Protein AF-A0A6P0YP27-F1 (afdb_monomer_lite)

Structure (mmCIF, N/CA/C/O backbone):
data_AF-A0A6P0YP27-F1
#
_entry.id   AF-A0A6P0YP27-F1
#
loop_
_atom_site.group_PDB
_atom_site.id
_atom_site.type_symbol
_atom_site.label_atom_id
_atom_site.label_alt_id
_atom_site.label_comp_id
_atom_site.label_asym_id
_atom_site.label_entity_id
_atom_site.label_seq_id
_atom_site.pdbx_PDB_ins_code
_atom_site.Cartn_x
_atom_site.Cartn_y
_atom_site.Cartn_z
_atom_site.occupancy
_atom_site.B_iso_or_equiv
_atom_site.auth_seq_id
_atom_site.auth_comp_id
_atom_site.auth_asym_id
_atom_site.auth_atom_id
_atom_site.pdbx_PDB_model_num
ATOM 1 N N . MET A 1 1 ? -5.813 -3.913 -33.760 1.00 35.34 1 MET A N 1
ATOM 2 C CA . MET A 1 1 ? -4.387 -3.632 -34.038 1.00 35.34 1 MET A CA 1
ATOM 3 C C . MET A 1 1 ? -4.211 -2.128 -34.223 1.00 35.34 1 MET A C 1
ATOM 5 O O . MET A 1 1 ? -4.413 -1.644 -35.323 1.00 35.34 1 MET A O 1
ATOM 9 N N . SER A 1 2 ? -3.865 -1.393 -33.164 1.00 29.44 2 SER A N 1
ATOM 10 C CA . SER A 1 2 ? -3.447 0.015 -33.259 1.00 29.44 2 SER A CA 1
ATOM 11 C C . SER A 1 2 ? -2.141 0.165 -32.496 1.00 29.44 2 SER A C 1
ATOM 13 O O . SER A 1 2 ? -2.108 0.016 -31.276 1.00 29.44 2 SER A O 1
ATOM 15 N N . ARG A 1 3 ? -1.047 0.369 -33.235 1.00 31.17 3 ARG A N 1
ATOM 16 C CA . ARG A 1 3 ? 0.298 0.554 -32.685 1.00 31.17 3 ARG A CA 1
ATOM 17 C C . ARG A 1 3 ? 0.469 2.004 -32.240 1.00 31.17 3 ARG A C 1
ATOM 19 O O . ARG A 1 3 ? 0.173 2.929 -32.987 1.00 31.17 3 ARG A O 1
ATOM 26 N N . HIS A 1 4 ? 0.934 2.158 -31.006 1.00 31.08 4 HIS A N 1
ATOM 27 C CA . HIS A 1 4 ? 1.325 3.416 -30.389 1.00 31.08 4 HIS A CA 1
ATOM 28 C C . HIS A 1 4 ? 2.504 4.070 -31.120 1.00 31.08 4 HIS A C 1
ATOM 30 O O . HIS A 1 4 ? 3.523 3.431 -31.385 1.00 31.08 4 HIS A O 1
ATOM 36 N N . ASN A 1 5 ? 2.364 5.372 -31.371 1.00 34.59 5 ASN A N 1
ATOM 37 C CA . ASN A 1 5 ? 3.442 6.279 -31.737 1.00 34.59 5 ASN A CA 1
ATOM 38 C C . ASN A 1 5 ? 4.318 6.550 -30.507 1.00 34.59 5 ASN A C 1
ATOM 40 O O . ASN A 1 5 ? 3.923 7.307 -29.625 1.00 34.59 5 ASN A O 1
ATOM 44 N N . ASN A 1 6 ? 5.519 5.972 -30.468 1.00 33.09 6 ASN A N 1
ATOM 45 C CA . ASN A 1 6 ? 6.588 6.430 -29.583 1.00 33.09 6 ASN A CA 1
ATOM 46 C C . ASN A 1 6 ? 7.497 7.377 -30.368 1.00 33.09 6 ASN A C 1
ATOM 48 O O . ASN A 1 6 ? 8.300 6.952 -31.200 1.00 33.09 6 ASN A O 1
ATOM 52 N N . ALA A 1 7 ? 7.358 8.671 -30.091 1.00 33.84 7 ALA A N 1
ATOM 53 C CA . ALA A 1 7 ? 8.255 9.709 -30.566 1.00 33.84 7 ALA A CA 1
ATOM 54 C C . ALA A 1 7 ? 9.635 9.546 -29.905 1.00 33.84 7 ALA A C 1
ATOM 56 O O . ALA A 1 7 ? 9.886 10.056 -28.813 1.00 33.84 7 ALA A O 1
ATOM 57 N N . LYS A 1 8 ? 10.551 8.847 -30.582 1.00 33.91 8 LYS A N 1
ATOM 58 C CA . LYS A 1 8 ? 11.989 9.021 -30.360 1.00 33.91 8 LYS A CA 1
ATOM 59 C C . LYS A 1 8 ? 12.361 10.417 -30.858 1.00 33.91 8 LYS A C 1
ATOM 61 O O . LYS A 1 8 ? 12.403 10.663 -32.058 1.00 33.91 8 LYS A O 1
ATOM 66 N N . ARG A 1 9 ? 12.593 11.352 -29.935 1.00 33.22 9 ARG A N 1
ATOM 67 C CA . ARG A 1 9 ? 13.323 12.584 -30.249 1.00 33.22 9 ARG A CA 1
ATOM 68 C C . ARG A 1 9 ? 14.794 12.213 -30.402 1.00 33.22 9 ARG A C 1
ATOM 70 O O . ARG A 1 9 ? 15.519 12.147 -29.413 1.00 33.22 9 ARG A O 1
ATOM 77 N N . ASP A 1 10 ? 15.212 11.971 -31.636 1.00 32.94 10 ASP A N 1
ATOM 78 C CA . ASP A 1 10 ? 16.621 11.994 -32.006 1.00 32.94 10 ASP A CA 1
ATOM 79 C C . ASP A 1 10 ? 17.124 13.431 -31.841 1.00 32.94 10 ASP A C 1
ATOM 81 O O . ASP A 1 10 ? 16.877 14.310 -32.670 1.00 32.94 10 ASP A O 1
ATOM 85 N N . ILE A 1 11 ? 17.806 13.698 -30.728 1.00 34.53 11 ILE A N 1
ATOM 86 C CA . ILE A 1 11 ? 18.575 14.929 -30.567 1.00 34.53 11 ILE A CA 1
ATOM 87 C C . ILE A 1 11 ? 19.846 14.746 -31.397 1.00 34.53 11 ILE A C 1
ATOM 89 O O . ILE A 1 11 ? 20.884 14.303 -30.907 1.00 34.53 11 ILE A O 1
ATOM 93 N N . ASN A 1 12 ? 19.745 15.078 -32.682 1.00 31.47 12 ASN A N 1
ATOM 94 C CA . ASN A 1 12 ? 20.896 15.294 -33.544 1.00 31.47 12 ASN A CA 1
ATOM 95 C C . ASN A 1 12 ? 21.682 16.502 -33.016 1.00 31.47 12 ASN A C 1
ATOM 97 O O . ASN A 1 12 ? 21.458 17.639 -33.430 1.00 31.47 12 ASN A O 1
ATOM 101 N N . TYR A 1 13 ? 22.629 16.259 -32.107 1.00 35.97 13 TYR A N 1
ATOM 102 C CA . TYR A 1 13 ? 23.716 17.194 -31.828 1.00 35.97 13 TYR A CA 1
ATOM 103 C C . TYR A 1 13 ? 24.619 17.246 -33.064 1.00 35.97 13 TYR A C 1
ATOM 105 O O . TYR A 1 13 ? 25.615 16.536 -33.184 1.00 35.97 13 TYR A O 1
ATOM 113 N N . THR A 1 14 ? 24.244 18.076 -34.035 1.00 36.56 14 THR A N 1
ATOM 114 C CA . THR A 1 14 ? 25.109 18.406 -35.163 1.00 36.56 14 THR A CA 1
ATOM 115 C C . THR A 1 14 ? 26.374 19.066 -34.614 1.00 36.56 14 THR A C 1
ATOM 117 O O . THR A 1 14 ? 26.287 20.119 -33.984 1.00 36.56 14 THR A O 1
ATOM 120 N N . GLY A 1 15 ? 27.542 18.461 -34.849 1.00 39.94 15 GLY A N 1
ATOM 121 C CA . GLY A 1 15 ? 28.872 18.898 -34.391 1.00 39.94 15 GLY A CA 1
ATOM 122 C C . GLY A 1 15 ? 29.379 20.229 -34.970 1.00 39.94 15 GLY A C 1
ATOM 123 O O . GLY A 1 15 ? 30.539 20.332 -35.364 1.00 39.94 15 GLY A O 1
ATOM 124 N N . ARG A 1 16 ? 28.525 21.255 -35.047 1.00 40.59 16 ARG A N 1
ATOM 125 C CA . ARG A 1 16 ? 28.811 22.559 -35.663 1.00 40.59 16 ARG A CA 1
ATOM 126 C C . ARG A 1 16 ? 28.970 23.721 -34.671 1.00 40.59 16 ARG A C 1
ATOM 128 O O . ARG A 1 16 ? 29.349 24.801 -35.114 1.00 40.59 16 ARG A O 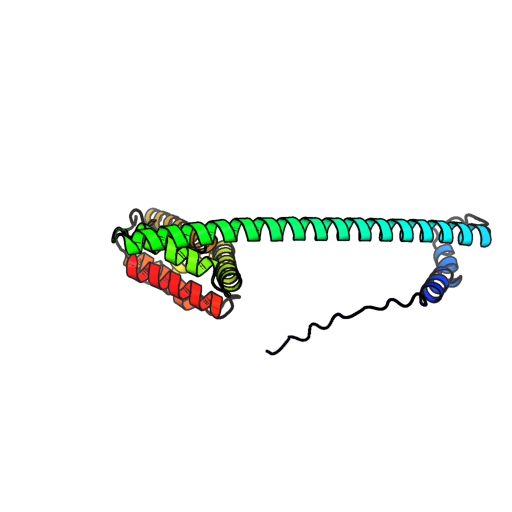1
ATOM 135 N N . ASP A 1 17 ? 28.759 23.519 -33.366 1.00 50.44 17 ASP A N 1
ATOM 136 C CA . ASP A 1 17 ? 28.706 24.632 -32.393 1.00 50.44 17 ASP A CA 1
ATOM 137 C C . ASP A 1 17 ? 29.966 24.846 -31.533 1.00 50.44 17 ASP A C 1
ATOM 139 O O . ASP A 1 17 ? 30.131 25.903 -30.925 1.00 50.44 17 ASP A O 1
ATOM 143 N N . TRP A 1 18 ? 30.936 23.925 -31.548 1.00 43.09 18 TRP A N 1
ATOM 144 C CA . TRP A 1 18 ? 32.168 24.078 -30.755 1.00 43.09 18 TRP A CA 1
ATOM 145 C C . TRP A 1 18 ? 33.029 25.274 -31.200 1.00 43.09 18 TRP A C 1
ATOM 147 O O . TRP A 1 18 ? 33.691 25.902 -30.376 1.00 43.09 18 TRP A O 1
ATOM 157 N N . LYS A 1 19 ? 32.971 25.664 -32.484 1.00 42.66 19 LYS A N 1
ATOM 158 C CA . LYS A 1 19 ? 33.660 26.864 -32.995 1.00 42.66 19 LYS A CA 1
ATOM 159 C C . LYS A 1 19 ? 33.104 28.167 -32.406 1.00 42.66 19 LYS A C 1
ATOM 161 O O . LYS A 1 19 ? 33.860 29.124 -32.257 1.00 42.66 19 LYS A O 1
ATOM 166 N N . LYS A 1 20 ? 31.814 28.219 -32.046 1.00 48.09 20 LYS A N 1
ATOM 167 C CA . LYS A 1 20 ? 31.217 29.397 -31.390 1.00 48.09 20 LYS A CA 1
ATOM 168 C C . LYS A 1 20 ? 31.597 29.466 -29.913 1.00 48.09 20 LYS A C 1
ATOM 170 O O . LYS A 1 20 ? 31.959 30.539 -29.438 1.00 48.09 20 LYS A O 1
ATOM 175 N N . SER A 1 21 ? 31.609 28.330 -29.217 1.00 45.53 21 SER A N 1
ATOM 176 C CA . SER A 1 21 ? 32.025 28.254 -27.810 1.00 45.53 21 SER A CA 1
ATOM 177 C C . SER A 1 21 ? 33.522 28.534 -27.618 1.00 45.53 21 SER A C 1
ATOM 179 O O . SER A 1 21 ? 33.899 29.220 -26.671 1.00 45.53 21 SER A O 1
ATOM 181 N N . LEU A 1 22 ? 34.383 28.101 -28.546 1.00 43.62 22 LEU A N 1
ATOM 182 C CA . LEU A 1 22 ? 35.822 28.394 -28.492 1.00 43.62 22 LEU A CA 1
ATOM 183 C C . LEU A 1 22 ? 36.119 29.892 -28.710 1.00 43.62 22 LEU A C 1
ATOM 185 O O . LEU A 1 22 ? 36.975 30.455 -28.032 1.00 43.62 22 LEU A O 1
ATOM 189 N N . ASN A 1 23 ? 35.365 30.564 -29.591 1.00 44.38 23 ASN A N 1
ATOM 190 C CA . ASN A 1 23 ? 35.451 32.019 -29.781 1.00 44.38 23 ASN A CA 1
ATOM 191 C C . ASN A 1 23 ? 34.947 32.816 -28.566 1.00 44.38 23 ASN A C 1
ATOM 193 O O . ASN A 1 23 ? 35.383 33.947 -28.355 1.00 44.38 23 ASN A O 1
ATOM 197 N N . PHE A 1 24 ? 34.054 32.240 -27.758 1.00 44.97 24 PHE A N 1
ATOM 198 C CA . PHE A 1 24 ? 33.578 32.859 -26.521 1.00 44.97 24 PHE A CA 1
ATOM 199 C C . PHE A 1 24 ? 34.651 32.833 -25.420 1.00 44.97 24 PHE A C 1
ATOM 201 O O . PHE A 1 24 ? 34.873 33.844 -24.758 1.00 44.97 24 PHE A O 1
ATOM 208 N N . VAL A 1 25 ? 35.370 31.714 -25.276 1.00 47.00 25 VAL A N 1
ATOM 209 C CA . VAL A 1 25 ? 36.447 31.550 -24.280 1.00 47.00 25 VAL A CA 1
ATOM 210 C C . VAL A 1 25 ? 37.730 32.292 -24.683 1.00 47.00 25 VAL A C 1
ATOM 212 O O . VAL A 1 25 ? 38.402 32.866 -23.833 1.00 47.00 25 VAL A O 1
ATOM 215 N N . LEU A 1 26 ? 38.046 32.363 -25.981 1.00 46.97 26 LEU A N 1
ATOM 216 C CA . LEU A 1 26 ? 39.210 33.096 -26.510 1.00 46.97 26 LEU A CA 1
ATOM 217 C C . LEU A 1 26 ? 38.969 34.603 -26.692 1.00 46.97 26 LEU A C 1
ATOM 219 O O . LEU A 1 26 ? 39.802 35.302 -27.275 1.00 46.97 26 LEU A O 1
ATOM 223 N N . ASN A 1 27 ? 37.838 35.128 -26.219 1.00 46.53 27 ASN A N 1
ATOM 224 C CA . ASN A 1 27 ? 37.526 36.539 -26.356 1.00 46.53 27 ASN A CA 1
ATOM 225 C C . ASN A 1 27 ? 38.484 37.357 -25.473 1.00 46.53 27 ASN A C 1
ATOM 227 O O . ASN A 1 27 ? 38.326 37.435 -24.256 1.00 46.53 27 ASN A O 1
ATOM 231 N N . ILE A 1 28 ? 39.486 37.976 -26.106 1.00 50.91 28 ILE A N 1
ATOM 232 C CA . ILE A 1 28 ? 40.559 38.787 -25.501 1.00 50.91 28 ILE A CA 1
ATOM 233 C C . ILE A 1 28 ? 40.019 39.814 -24.485 1.00 50.91 28 ILE A C 1
ATOM 235 O O . ILE A 1 28 ? 40.708 40.170 -23.531 1.00 50.91 28 ILE A O 1
ATOM 239 N N . LYS A 1 29 ? 38.756 40.247 -24.620 1.00 48.81 29 LYS A N 1
ATOM 240 C CA . LYS A 1 29 ? 38.075 41.113 -23.647 1.00 48.81 29 LYS A CA 1
ATOM 241 C C . LYS A 1 29 ? 37.885 40.474 -22.265 1.00 48.81 29 LYS A C 1
ATOM 243 O O . LYS A 1 29 ? 38.058 41.180 -21.278 1.00 48.81 29 LYS A O 1
ATOM 248 N N . VAL A 1 30 ? 37.569 39.181 -22.162 1.00 52.31 30 VAL A N 1
ATOM 249 C CA . VAL A 1 30 ? 37.374 38.491 -20.868 1.00 52.31 30 VAL A CA 1
ATOM 250 C C . VAL A 1 30 ? 38.715 38.318 -20.149 1.00 52.31 30 VAL A C 1
ATOM 252 O O . VAL A 1 30 ? 38.834 38.665 -18.976 1.00 52.31 30 VAL A O 1
ATOM 255 N N . LEU A 1 31 ? 39.759 37.912 -20.877 1.00 50.03 31 LEU A N 1
ATOM 256 C CA . LEU A 1 31 ? 41.123 37.799 -20.346 1.00 50.03 31 LEU A CA 1
ATOM 257 C C . LEU A 1 31 ? 41.696 39.164 -19.912 1.00 50.03 31 LEU A C 1
ATOM 259 O O . LEU A 1 31 ? 42.262 39.277 -18.827 1.00 50.03 31 LEU A O 1
ATOM 263 N N . ASN A 1 32 ? 41.456 40.233 -20.682 1.00 49.44 32 ASN A N 1
ATOM 264 C CA . ASN A 1 32 ? 41.855 41.599 -20.311 1.00 49.44 32 ASN A CA 1
ATOM 265 C C . ASN A 1 32 ? 41.051 42.190 -19.139 1.00 49.44 32 ASN A C 1
ATOM 267 O O . ASN A 1 32 ? 41.494 43.161 -18.526 1.00 49.44 32 ASN A O 1
ATOM 271 N N . SER A 1 33 ? 39.873 41.641 -18.829 1.00 53.28 33 SER A N 1
ATOM 272 C CA . SER A 1 33 ? 39.060 42.069 -17.681 1.00 53.28 33 SER A CA 1
ATOM 273 C C . SER A 1 33 ? 39.571 41.458 -16.374 1.00 53.28 33 SER A C 1
ATOM 275 O O . SER A 1 33 ? 39.605 42.138 -15.353 1.00 53.28 33 SER A O 1
ATOM 277 N N . LEU A 1 34 ? 40.042 40.207 -16.419 1.00 47.22 34 LEU A N 1
ATOM 278 C CA . LEU A 1 34 ? 40.641 39.516 -15.272 1.00 47.22 34 LEU A CA 1
ATOM 279 C C . LEU A 1 34 ? 42.021 40.087 -14.898 1.00 47.22 34 LEU A C 1
ATOM 281 O O . LEU A 1 34 ? 42.363 40.139 -13.721 1.00 47.22 34 LEU A O 1
ATOM 285 N N . ALA A 1 35 ? 42.771 40.612 -15.874 1.00 48.66 35 ALA A N 1
ATOM 286 C CA . ALA A 1 35 ? 44.070 41.263 -15.664 1.00 48.66 35 ALA A CA 1
ATOM 287 C C . ALA A 1 35 ? 44.007 42.621 -14.924 1.00 48.66 35 ALA A C 1
ATOM 289 O O . ALA A 1 35 ? 45.049 43.185 -14.599 1.00 48.66 35 ALA A O 1
ATOM 290 N N . LYS A 1 36 ? 42.807 43.166 -14.666 1.00 49.81 36 LYS A N 1
ATOM 291 C CA . LYS A 1 36 ? 42.605 44.435 -13.937 1.00 49.81 36 LYS A CA 1
ATOM 292 C C . LYS A 1 36 ? 42.315 44.250 -12.444 1.00 49.81 36 LYS A C 1
ATOM 294 O O . LYS A 1 36 ? 42.173 45.241 -11.732 1.00 49.81 36 LYS A O 1
ATOM 299 N N . LEU A 1 37 ? 42.202 43.009 -11.965 1.00 45.78 37 LEU A N 1
ATOM 300 C CA . LEU A 1 37 ? 41.978 42.729 -10.549 1.00 45.78 37 LEU A CA 1
ATOM 301 C C . LEU A 1 37 ? 43.302 42.865 -9.768 1.00 45.78 37 LEU A C 1
ATOM 303 O O . LEU A 1 37 ? 44.288 42.227 -10.137 1.00 45.78 37 LEU A O 1
ATOM 307 N N . PRO A 1 38 ? 43.341 43.641 -8.667 1.00 43.84 38 PRO A N 1
ATOM 308 C CA . PRO A 1 38 ? 44.578 44.018 -7.966 1.00 43.84 38 PRO A CA 1
ATOM 309 C C . PRO A 1 38 ? 45.297 42.857 -7.252 1.00 43.84 38 PRO A C 1
ATOM 311 O O . PRO A 1 38 ? 46.380 43.049 -6.706 1.00 43.84 38 PRO A O 1
ATOM 314 N N . LEU A 1 39 ? 44.724 41.649 -7.271 1.00 41.84 39 LEU A N 1
ATOM 315 C CA . LEU A 1 39 ? 45.314 40.434 -6.698 1.00 41.84 39 LEU A CA 1
ATOM 316 C C . LEU A 1 39 ? 46.167 39.626 -7.687 1.00 41.84 39 LEU A C 1
ATOM 318 O O . LEU A 1 39 ? 46.851 38.694 -7.273 1.00 41.84 39 LEU A O 1
ATOM 322 N N . PHE A 1 40 ? 46.192 39.992 -8.970 1.00 38.81 40 PHE A N 1
ATOM 323 C CA . PHE A 1 40 ? 47.057 39.352 -9.956 1.00 38.81 40 PHE A CA 1
ATOM 324 C C . PHE A 1 40 ? 48.185 40.308 -10.343 1.00 38.81 40 PHE A C 1
ATOM 326 O O . PHE A 1 40 ? 48.031 41.167 -11.208 1.00 38.81 40 PHE A O 1
ATOM 333 N N . LYS A 1 41 ? 49.364 40.145 -9.723 1.00 39.91 41 LYS A N 1
ATOM 334 C CA . LYS A 1 41 ? 50.604 40.637 -10.343 1.00 39.91 41 LYS A CA 1
ATOM 335 C C . LYS A 1 41 ? 50.645 40.089 -11.775 1.00 39.91 41 LYS A C 1
ATOM 337 O O . LYS A 1 41 ? 50.310 38.916 -11.954 1.00 39.91 41 LYS A O 1
ATOM 342 N N . PRO A 1 42 ? 51.036 40.890 -12.781 1.00 38.66 42 PRO A N 1
ATOM 343 C CA . PRO A 1 42 ? 51.044 40.447 -14.162 1.00 38.66 42 PRO A CA 1
ATOM 344 C C . PRO A 1 42 ? 52.082 39.340 -14.292 1.00 38.66 42 PRO A C 1
ATOM 346 O O . PRO A 1 42 ? 53.275 39.593 -14.455 1.00 38.66 42 PRO A O 1
ATOM 349 N N . ILE A 1 43 ? 51.634 38.093 -14.206 1.00 39.22 43 ILE A N 1
ATOM 350 C CA . ILE A 1 43 ? 52.419 36.989 -14.711 1.00 39.22 43 ILE A CA 1
ATOM 351 C C . ILE A 1 43 ? 52.413 37.220 -16.220 1.00 39.22 43 ILE A C 1
ATOM 353 O O . ILE A 1 43 ? 51.401 37.006 -16.888 1.00 39.22 43 ILE A O 1
ATOM 357 N N . LYS A 1 44 ? 53.524 37.735 -16.760 1.00 42.62 44 LYS A N 1
ATOM 358 C CA . LYS A 1 44 ? 53.834 37.631 -18.188 1.00 42.62 44 LYS A CA 1
ATOM 359 C C . LYS A 1 44 ? 54.007 36.145 -18.489 1.00 42.62 44 LYS A C 1
ATOM 361 O O . LYS A 1 44 ? 55.124 35.668 -18.656 1.00 42.62 44 LYS A O 1
ATOM 366 N N . VAL A 1 45 ? 52.910 35.396 -18.519 1.00 43.78 45 VAL A N 1
ATOM 367 C CA . VAL A 1 45 ? 52.930 34.104 -19.176 1.00 43.78 45 VAL A CA 1
ATOM 368 C C . VAL A 1 45 ? 52.713 34.400 -20.643 1.00 43.78 45 VAL A C 1
ATOM 370 O O . VAL A 1 45 ? 51.597 34.644 -21.097 1.00 43.78 45 VAL A O 1
ATOM 373 N N . PHE A 1 46 ? 53.818 34.440 -21.380 1.00 42.75 46 PHE A N 1
ATOM 374 C CA . PHE A 1 46 ? 53.784 34.170 -22.806 1.00 42.75 46 PHE A CA 1
ATOM 375 C C . PHE A 1 46 ? 53.347 32.713 -22.965 1.00 42.75 46 PHE A C 1
ATOM 377 O O . PHE A 1 46 ? 54.171 31.818 -23.112 1.00 42.75 46 PHE A O 1
ATOM 384 N N . PHE A 1 47 ? 52.045 32.456 -22.870 1.00 51.66 47 PHE A N 1
ATOM 385 C CA . PHE A 1 47 ? 51.504 31.242 -23.448 1.00 51.66 47 PHE A CA 1
ATOM 386 C C . PHE A 1 47 ? 51.510 31.479 -24.946 1.00 51.66 47 PHE A C 1
ATOM 388 O O . PHE A 1 47 ? 50.746 32.301 -25.458 1.00 51.66 47 PHE A O 1
ATOM 395 N N . ASP A 1 48 ? 52.426 30.807 -25.634 1.00 62.66 48 ASP A N 1
ATOM 396 C CA . ASP A 1 48 ? 52.336 30.684 -27.074 1.00 62.66 48 ASP A CA 1
ATOM 397 C C . ASP A 1 48 ? 50.928 30.161 -27.388 1.00 62.66 48 ASP A C 1
ATOM 399 O O . ASP A 1 48 ? 50.503 29.103 -26.912 1.00 62.66 48 ASP A O 1
ATOM 403 N N . LYS A 1 49 ? 50.165 30.972 -28.119 1.00 62.41 49 LYS A N 1
ATOM 404 C CA . LYS A 1 49 ? 48.769 30.695 -28.449 1.00 62.41 49 LYS A CA 1
ATOM 405 C C . LYS A 1 49 ? 48.635 29.324 -29.111 1.00 62.41 49 LYS A C 1
ATOM 407 O O . LYS A 1 49 ? 47.628 28.647 -28.901 1.00 62.41 49 LYS A O 1
ATOM 412 N N . ASP A 1 50 ? 49.654 28.899 -29.852 1.00 68.62 50 ASP A N 1
ATOM 413 C CA . ASP A 1 50 ? 49.671 27.610 -30.529 1.00 68.62 50 ASP A CA 1
ATOM 414 C C . ASP A 1 50 ? 49.881 26.446 -29.550 1.00 68.62 50 ASP A C 1
ATOM 416 O O . ASP A 1 50 ? 49.261 25.390 -29.716 1.00 68.62 50 ASP A O 1
ATOM 420 N N . ILE A 1 51 ? 50.651 26.654 -28.475 1.00 70.44 51 ILE A N 1
ATOM 421 C CA . ILE A 1 51 ? 50.794 25.687 -27.375 1.00 70.44 51 ILE A CA 1
ATOM 422 C C . ILE A 1 51 ? 49.459 25.536 -26.640 1.00 70.44 51 ILE A C 1
ATOM 424 O O . ILE A 1 51 ? 48.968 24.417 -26.497 1.00 70.44 51 ILE A O 1
ATOM 428 N N . LEU A 1 52 ? 48.808 26.646 -26.279 1.00 70.56 52 LEU A N 1
ATOM 429 C CA . LEU A 1 52 ? 47.520 26.614 -25.578 1.00 70.56 52 LEU A CA 1
ATOM 430 C C . LEU A 1 52 ? 46.417 25.946 -26.421 1.00 70.56 52 LEU A C 1
ATOM 432 O O . LEU A 1 52 ? 45.623 25.153 -25.916 1.00 70.56 52 LEU A O 1
ATOM 436 N N . ILE A 1 53 ? 46.370 26.226 -27.729 1.00 70.94 53 ILE A N 1
ATOM 437 C CA . ILE A 1 53 ? 45.430 25.569 -28.650 1.00 70.94 53 ILE A CA 1
ATOM 438 C C . ILE A 1 53 ? 45.704 24.063 -28.732 1.00 70.94 53 ILE A C 1
ATOM 440 O O . ILE A 1 53 ? 44.760 23.273 -28.817 1.00 70.94 53 ILE A O 1
ATOM 444 N N . LYS A 1 54 ? 46.974 23.647 -28.728 1.00 71.62 54 LYS A N 1
ATOM 445 C CA . LYS A 1 54 ? 47.356 22.231 -28.764 1.00 71.62 54 LYS A CA 1
ATOM 446 C C . LYS A 1 54 ? 46.942 21.508 -27.481 1.00 71.62 54 LYS A C 1
ATOM 448 O O . LYS A 1 54 ? 46.339 20.441 -27.575 1.00 71.62 54 LYS A O 1
ATOM 453 N N . GLU A 1 55 ? 47.187 22.102 -26.318 1.00 74.12 55 GLU A N 1
ATOM 454 C CA . GLU A 1 55 ? 46.784 21.552 -25.017 1.00 74.12 55 GLU A CA 1
ATOM 455 C C . GLU A 1 55 ? 45.260 21.429 -24.895 1.00 74.12 55 GLU A C 1
ATOM 457 O O . GLU A 1 55 ? 44.754 20.373 -24.518 1.00 74.12 55 GLU A O 1
ATOM 462 N N . LEU A 1 56 ? 44.506 22.450 -25.320 1.00 72.94 56 LEU A N 1
ATOM 463 C CA . LEU A 1 56 ? 43.040 22.402 -25.325 1.00 72.94 56 LEU A CA 1
ATOM 464 C C . LEU A 1 56 ? 42.485 21.319 -26.258 1.00 72.94 56 LEU A C 1
ATOM 466 O O . LEU A 1 56 ? 41.492 20.675 -25.926 1.00 72.94 56 LEU A O 1
ATOM 470 N N . LYS A 1 57 ? 43.115 21.089 -27.418 1.00 77.06 57 LYS A N 1
ATOM 471 C CA . LYS A 1 57 ? 42.728 19.992 -28.321 1.00 77.06 57 LYS A CA 1
ATOM 472 C C . LYS A 1 57 ? 42.966 18.624 -27.687 1.00 77.06 57 LYS A C 1
ATOM 474 O O . LYS A 1 57 ? 42.125 17.747 -27.848 1.00 77.06 57 LYS A O 1
ATOM 479 N N . ILE A 1 58 ? 44.081 18.448 -26.977 1.00 81.56 58 ILE A N 1
ATOM 480 C CA . ILE A 1 58 ? 44.386 17.201 -26.263 1.00 81.56 58 ILE A CA 1
ATOM 481 C C . ILE A 1 58 ? 43.354 16.970 -25.155 1.00 81.56 58 ILE A C 1
ATOM 483 O O . ILE A 1 58 ? 42.715 15.923 -25.143 1.00 81.56 58 ILE A O 1
ATOM 487 N N . ALA A 1 59 ? 43.100 17.974 -24.312 1.00 76.00 59 ALA A N 1
ATOM 488 C CA . ALA A 1 59 ? 42.106 17.882 -23.243 1.00 76.00 59 ALA A CA 1
ATOM 489 C C . ALA A 1 59 ? 40.692 17.582 -23.777 1.00 76.00 59 ALA A C 1
ATOM 491 O O . ALA A 1 59 ? 39.940 16.818 -23.171 1.00 76.00 59 ALA A O 1
ATOM 492 N N . LEU A 1 60 ? 40.324 18.145 -24.934 1.00 79.19 60 LEU A N 1
ATOM 493 C CA . LEU A 1 60 ? 39.043 17.856 -25.580 1.00 79.19 60 LEU A CA 1
ATOM 494 C C . LEU A 1 60 ? 38.962 16.398 -26.063 1.00 79.19 60 LEU A C 1
ATOM 496 O O . LEU A 1 60 ? 37.961 15.732 -25.815 1.00 79.19 60 LEU A O 1
ATOM 500 N N . LEU A 1 61 ? 40.024 15.883 -26.691 1.00 85.00 61 LEU A N 1
ATOM 501 C CA . LEU A 1 61 ? 40.098 14.485 -27.135 1.00 85.00 61 LEU A CA 1
ATOM 502 C C . LEU A 1 61 ? 40.053 13.496 -25.961 1.00 85.00 61 LEU A C 1
ATOM 504 O O . LEU A 1 61 ? 39.424 12.437 -26.058 1.00 85.00 61 LEU A O 1
ATOM 508 N N . GLU A 1 62 ? 40.693 13.836 -24.843 1.00 84.88 62 GLU A N 1
ATOM 509 C CA . GLU A 1 62 ? 40.627 13.057 -23.604 1.00 84.88 62 GLU A CA 1
ATOM 510 C C . GLU A 1 62 ? 39.197 13.015 -23.055 1.00 84.88 62 GLU A C 1
ATOM 512 O O . GLU A 1 62 ? 38.697 11.938 -22.720 1.00 84.88 62 GLU A O 1
ATOM 517 N N . LYS A 1 63 ? 38.497 14.158 -23.043 1.00 82.81 63 LYS A N 1
ATOM 518 C CA . LYS A 1 63 ? 37.099 14.233 -22.600 1.00 82.81 63 LYS A CA 1
ATOM 519 C C . LYS A 1 63 ? 36.140 13.489 -23.525 1.00 82.81 63 LYS A C 1
ATOM 521 O O . LYS A 1 63 ? 35.259 12.788 -23.031 1.00 82.81 63 LYS A O 1
ATOM 526 N N . ASP A 1 64 ? 36.337 13.552 -24.838 1.00 85.31 64 ASP A N 1
ATOM 527 C CA . ASP A 1 64 ? 35.549 12.762 -25.791 1.00 85.31 64 ASP A CA 1
ATOM 528 C C . ASP A 1 64 ? 35.765 11.254 -25.589 1.00 85.31 64 ASP A C 1
ATOM 530 O O . ASP A 1 64 ? 34.817 10.462 -25.628 1.00 85.31 64 ASP A O 1
ATOM 534 N N . SER A 1 65 ? 37.004 10.846 -25.307 1.00 88.12 65 SER A N 1
ATOM 535 C CA . SER A 1 65 ? 37.336 9.452 -24.997 1.00 88.12 65 SER A CA 1
ATOM 536 C C . SER A 1 65 ? 36.672 8.983 -23.698 1.00 88.12 65 SER A C 1
ATOM 538 O O . SER A 1 65 ? 36.129 7.877 -23.650 1.00 88.12 65 SER A O 1
ATOM 540 N N . GLU A 1 66 ? 36.661 9.825 -22.662 1.00 88.44 66 GLU A N 1
ATOM 541 C CA . GLU A 1 66 ? 35.978 9.571 -21.387 1.00 88.44 66 GLU A CA 1
ATOM 542 C C . GLU A 1 66 ? 34.457 9.439 -21.573 1.00 88.44 66 GLU A C 1
ATOM 544 O O . GLU A 1 66 ? 33.859 8.463 -21.116 1.00 88.44 66 GLU A O 1
ATOM 549 N N . ILE A 1 67 ? 33.832 10.350 -22.327 1.00 86.19 67 ILE A N 1
ATOM 550 C CA . ILE A 1 67 ? 32.398 10.299 -22.651 1.00 86.19 67 ILE A CA 1
ATOM 551 C C . ILE A 1 67 ? 32.048 9.002 -23.388 1.00 86.19 67 ILE A C 1
ATOM 553 O O . ILE A 1 67 ? 31.031 8.373 -23.086 1.00 86.19 67 ILE A O 1
ATOM 557 N N . ASN A 1 68 ? 32.871 8.580 -24.349 1.00 89.81 68 ASN A N 1
ATOM 558 C CA . ASN A 1 68 ? 32.631 7.351 -25.104 1.00 89.81 68 ASN A CA 1
ATOM 559 C C . ASN A 1 68 ? 32.772 6.093 -24.235 1.00 89.81 68 ASN A C 1
ATOM 561 O O . ASN A 1 68 ? 31.980 5.161 -24.391 1.00 89.81 68 ASN A O 1
ATOM 565 N N . ARG A 1 69 ? 33.718 6.078 -23.286 1.00 91.81 69 ARG A N 1
ATOM 566 C CA . ARG A 1 69 ? 33.828 5.004 -22.285 1.00 91.81 69 ARG A CA 1
ATOM 567 C C . ARG A 1 69 ? 32.583 4.941 -21.405 1.00 91.81 69 ARG A C 1
ATOM 569 O O . ARG A 1 69 ? 31.952 3.892 -21.345 1.00 91.81 69 ARG A O 1
ATOM 576 N N . LEU A 1 70 ? 32.162 6.070 -20.833 1.00 87.56 70 LEU A N 1
ATOM 577 C CA . LEU A 1 70 ? 30.960 6.130 -19.997 1.00 87.56 70 LEU A CA 1
ATOM 578 C C . LEU A 1 70 ? 29.714 5.664 -20.757 1.00 87.56 70 LEU A C 1
ATOM 580 O O . LEU A 1 70 ? 28.945 4.864 -20.237 1.00 87.56 70 LEU A O 1
ATOM 584 N N . LYS A 1 71 ? 29.524 6.099 -22.009 1.00 88.12 71 LYS A N 1
ATOM 585 C CA . LYS A 1 71 ? 28.410 5.632 -22.853 1.00 88.12 71 LYS A CA 1
ATOM 586 C C . LYS A 1 71 ? 28.407 4.112 -23.022 1.00 88.12 71 LYS A C 1
ATOM 588 O O . LYS A 1 71 ? 27.347 3.496 -22.929 1.00 88.12 71 LYS A O 1
ATOM 593 N N . LYS A 1 72 ? 29.578 3.511 -23.249 1.00 91.81 72 LYS A N 1
ATOM 594 C CA . LYS A 1 72 ? 29.724 2.056 -23.380 1.00 91.81 72 LYS A CA 1
ATOM 595 C C . LYS A 1 72 ? 29.410 1.334 -22.066 1.00 91.81 72 LYS A C 1
ATOM 597 O O . LYS A 1 72 ? 28.694 0.332 -22.087 1.00 91.81 72 LYS A O 1
ATOM 602 N N . ASP A 1 73 ? 29.882 1.860 -20.940 1.00 91.94 73 ASP A N 1
ATOM 603 C CA . ASP A 1 73 ? 29.620 1.288 -19.616 1.00 91.94 73 ASP A CA 1
ATOM 604 C C . ASP A 1 73 ? 28.130 1.361 -19.260 1.00 91.94 73 ASP A C 1
ATOM 606 O O . ASP A 1 73 ? 27.547 0.368 -18.823 1.00 91.94 73 ASP A O 1
ATOM 610 N N . TYR A 1 74 ? 27.480 2.501 -19.522 1.00 83.75 74 TYR A N 1
ATOM 611 C CA . TYR A 1 74 ? 26.037 2.653 -19.336 1.00 83.75 74 TYR A CA 1
ATOM 612 C C . TYR A 1 74 ? 25.242 1.692 -20.222 1.00 83.75 74 TYR A C 1
ATOM 614 O O . TYR A 1 74 ? 24.333 1.046 -19.706 1.00 83.75 74 TYR A O 1
ATOM 622 N N . SER A 1 75 ? 25.611 1.544 -21.501 1.00 89.19 75 SER A N 1
ATOM 623 C CA . SER A 1 75 ? 24.975 0.580 -22.413 1.00 89.19 75 SER A CA 1
ATOM 624 C C . SER A 1 75 ? 25.092 -0.848 -21.883 1.00 89.19 75 SER A C 1
ATOM 626 O O . SER A 1 75 ? 24.096 -1.558 -21.770 1.00 89.19 75 SER A O 1
ATOM 628 N N . THR A 1 76 ? 26.296 -1.243 -21.464 1.00 92.06 76 THR A N 1
ATOM 629 C CA . THR A 1 76 ? 26.552 -2.580 -20.911 1.00 92.06 76 THR A CA 1
ATOM 630 C C . THR A 1 76 ? 25.733 -2.813 -19.640 1.00 92.06 76 THR A C 1
ATOM 632 O O . THR A 1 76 ? 25.137 -3.872 -19.454 1.00 92.06 76 THR A O 1
ATOM 635 N N . LYS A 1 77 ? 25.641 -1.804 -18.764 1.00 90.12 77 LYS A N 1
ATOM 636 C CA . LYS A 1 77 ? 24.835 -1.879 -17.542 1.00 90.12 77 LYS A CA 1
ATOM 637 C C . LYS A 1 77 ? 23.344 -2.009 -17.851 1.00 90.12 77 LYS A C 1
ATOM 639 O O . LYS A 1 77 ? 22.663 -2.786 -17.186 1.00 90.12 77 LYS A O 1
ATOM 644 N N . THR A 1 78 ? 22.834 -1.280 -18.843 1.00 85.25 78 THR A N 1
ATOM 645 C CA . THR A 1 78 ? 21.431 -1.397 -19.262 1.00 85.25 78 THR A CA 1
ATOM 646 C C . THR A 1 78 ? 21.122 -2.7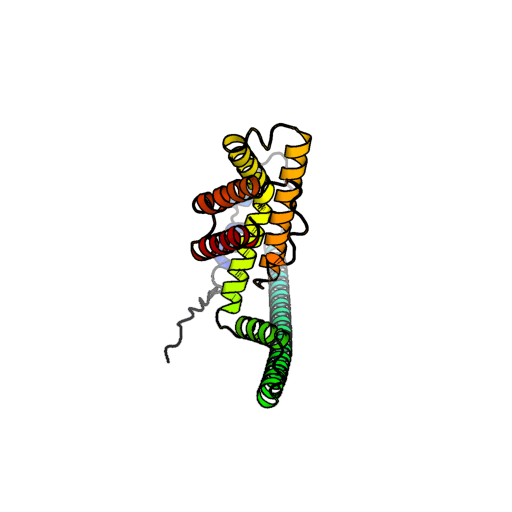52 -19.883 1.00 85.25 78 THR A C 1
ATOM 648 O O . THR A 1 78 ? 20.074 -3.315 -19.575 1.00 85.25 78 THR A O 1
ATOM 651 N N . ASP A 1 79 ? 22.035 -3.311 -20.677 1.00 89.56 79 ASP A N 1
ATOM 652 C CA . ASP A 1 79 ? 21.856 -4.631 -21.288 1.00 89.56 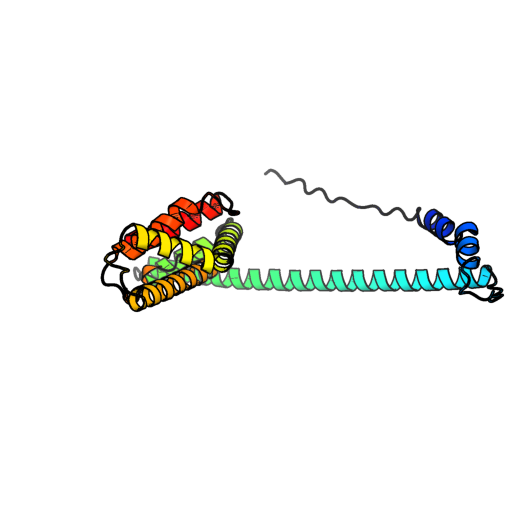79 ASP A CA 1
ATOM 653 C C . ASP A 1 79 ? 21.862 -5.738 -20.225 1.00 89.56 79 ASP A C 1
ATOM 655 O O . ASP A 1 79 ? 20.981 -6.596 -20.224 1.00 89.56 79 ASP A O 1
ATOM 659 N N . ASN A 1 80 ? 22.769 -5.661 -19.246 1.00 90.44 80 ASN A N 1
ATOM 660 C CA . ASN A 1 80 ? 22.799 -6.593 -18.117 1.00 90.44 80 ASN A CA 1
ATOM 661 C C . ASN A 1 80 ? 21.523 -6.510 -17.266 1.00 90.44 80 ASN A C 1
ATOM 663 O O . ASN A 1 80 ? 20.953 -7.536 -16.904 1.00 90.44 80 ASN A O 1
ATOM 667 N N . LEU A 1 81 ? 21.042 -5.298 -16.963 1.00 85.75 81 LEU A N 1
ATOM 668 C CA . LEU A 1 81 ? 19.790 -5.115 -16.219 1.00 85.75 81 LEU A CA 1
ATOM 669 C C . LEU A 1 81 ? 18.586 -5.660 -16.987 1.00 85.75 81 LEU A C 1
ATOM 671 O O . LEU A 1 81 ? 17.692 -6.254 -16.386 1.00 85.75 81 LEU A O 1
ATOM 675 N N . ARG A 1 82 ? 18.567 -5.476 -18.309 1.00 84.31 82 ARG A N 1
ATOM 676 C CA . ARG A 1 82 ? 17.525 -6.025 -19.172 1.00 84.31 82 ARG A CA 1
ATOM 677 C C . ARG A 1 82 ? 17.551 -7.551 -19.170 1.00 84.31 82 ARG A C 1
ATOM 679 O O . ARG A 1 82 ? 16.500 -8.159 -19.005 1.00 84.31 82 ARG A O 1
ATOM 686 N N . TYR A 1 83 ? 18.730 -8.150 -19.302 1.00 88.19 83 TYR A N 1
ATOM 687 C CA . TYR A 1 83 ? 18.898 -9.598 -19.242 1.00 88.19 83 TYR A CA 1
ATOM 688 C C . TYR A 1 83 ? 18.417 -10.173 -17.901 1.00 88.19 83 TYR A C 1
ATOM 690 O O . TYR A 1 83 ? 17.633 -11.118 -17.879 1.00 88.19 83 TYR A O 1
ATOM 698 N N . GLU A 1 84 ? 18.811 -9.566 -16.778 1.00 85.00 84 GLU A N 1
ATOM 699 C CA . GLU A 1 84 ? 18.360 -9.982 -15.443 1.00 85.00 84 GLU A CA 1
ATOM 700 C C . GLU A 1 84 ? 16.843 -9.830 -15.265 1.00 85.00 84 GLU A C 1
ATOM 702 O O . GLU A 1 84 ? 16.194 -10.696 -14.677 1.00 85.00 84 GLU A O 1
ATOM 707 N N . TYR A 1 85 ? 16.257 -8.753 -15.796 1.00 77.81 85 TYR A N 1
ATOM 708 C CA . TYR A 1 85 ? 14.809 -8.561 -15.789 1.00 77.81 85 TYR A CA 1
ATOM 709 C C . TYR A 1 85 ? 14.087 -9.650 -16.594 1.00 77.81 85 TYR A C 1
ATOM 711 O O . TYR A 1 85 ? 13.161 -10.273 -16.080 1.00 77.81 85 TYR A O 1
ATOM 719 N N . GLU A 1 86 ? 14.530 -9.923 -17.824 1.00 78.38 86 GLU A N 1
ATOM 720 C CA . GLU A 1 86 ? 13.955 -10.965 -18.685 1.00 78.38 86 GLU A CA 1
ATOM 721 C C . GLU A 1 86 ? 14.089 -12.356 -18.041 1.00 78.38 86 GLU A C 1
ATOM 723 O O . GLU A 1 86 ? 13.130 -13.131 -18.029 1.00 78.38 86 GLU A O 1
ATOM 728 N N . LYS A 1 87 ? 15.237 -12.651 -17.420 1.00 87.56 87 LYS A N 1
ATOM 729 C CA . LYS A 1 87 ? 15.462 -13.892 -16.672 1.00 87.56 87 LYS A CA 1
ATOM 730 C C . LYS A 1 87 ? 14.482 -14.041 -15.506 1.00 87.56 87 LYS A C 1
ATOM 732 O O . LYS A 1 87 ? 13.787 -15.052 -15.429 1.00 87.56 87 LYS A O 1
ATOM 737 N N . LYS A 1 88 ? 14.368 -13.027 -14.640 1.00 80.12 88 LYS A N 1
ATOM 738 C CA . LYS A 1 88 ? 13.433 -13.050 -13.502 1.00 80.12 88 LYS A CA 1
ATOM 739 C C . LYS A 1 88 ? 11.975 -13.133 -13.945 1.00 80.12 88 LYS A C 1
ATOM 741 O O . LYS A 1 88 ? 11.176 -13.797 -13.291 1.00 80.12 88 LYS A O 1
ATOM 746 N N . GLN A 1 89 ? 11.624 -12.494 -15.059 1.00 78.00 89 GLN A N 1
ATOM 747 C CA . GLN A 1 89 ? 10.281 -12.577 -15.623 1.00 78.00 89 GLN A CA 1
ATOM 748 C C . GLN A 1 89 ? 9.961 -14.002 -16.097 1.00 78.00 89 GLN A C 1
ATOM 750 O O . GLN A 1 89 ? 8.864 -14.500 -15.850 1.00 78.00 89 GLN A O 1
ATOM 755 N N . ASN A 1 90 ? 10.919 -14.677 -16.737 1.00 78.88 90 ASN A N 1
ATOM 756 C CA . ASN A 1 90 ? 10.760 -16.068 -17.161 1.00 78.88 90 ASN A CA 1
ATOM 757 C C . ASN A 1 90 ? 10.648 -17.025 -15.965 1.00 78.88 90 ASN A C 1
ATOM 759 O O . ASN A 1 90 ? 9.785 -17.902 -15.973 1.00 78.88 90 ASN A O 1
ATOM 763 N N . GLU A 1 91 ? 11.462 -16.830 -14.923 1.00 81.25 91 GLU A N 1
ATOM 764 C CA . GLU A 1 91 ? 11.374 -17.590 -13.667 1.00 81.25 91 GLU A CA 1
ATOM 765 C C . GLU A 1 91 ? 10.000 -17.412 -13.000 1.00 81.25 91 GLU A C 1
ATOM 767 O O . GLU A 1 91 ? 9.351 -18.395 -12.640 1.00 81.25 91 GLU A O 1
ATOM 772 N N . LEU A 1 92 ? 9.507 -16.172 -12.905 1.00 80.88 92 LEU A N 1
ATOM 773 C CA . LEU A 1 92 ? 8.181 -15.875 -12.362 1.00 80.88 92 LEU A CA 1
ATOM 774 C C . LEU A 1 92 ? 7.066 -16.535 -13.186 1.00 80.88 92 LEU A C 1
ATOM 776 O O . LEU A 1 92 ? 6.167 -17.153 -12.618 1.00 80.88 92 LEU A O 1
ATOM 780 N N . ASN A 1 93 ? 7.134 -16.450 -14.517 1.00 75.12 93 ASN A N 1
ATOM 781 C CA . ASN A 1 93 ? 6.158 -17.085 -15.403 1.00 75.12 93 ASN A CA 1
ATOM 782 C C . ASN A 1 93 ? 6.134 -18.611 -15.217 1.00 75.12 93 ASN A C 1
ATOM 784 O O . ASN A 1 93 ? 5.056 -19.203 -15.172 1.00 75.12 93 ASN A O 1
ATOM 788 N N . ALA A 1 94 ? 7.297 -19.251 -15.057 1.00 76.75 94 ALA A N 1
ATOM 789 C CA . ALA A 1 94 ? 7.381 -20.688 -14.801 1.00 76.75 94 ALA A CA 1
ATOM 790 C C . ALA A 1 94 ? 6.714 -21.080 -13.468 1.00 76.75 94 ALA A C 1
ATOM 792 O O . ALA A 1 94 ? 5.985 -22.076 -13.405 1.00 76.75 94 ALA A O 1
ATOM 793 N N . VAL A 1 95 ? 6.903 -20.274 -12.416 1.00 82.50 95 VAL A N 1
ATOM 794 C CA . VAL A 1 95 ? 6.232 -20.469 -11.120 1.00 82.50 95 VAL A CA 1
ATOM 795 C C . VAL A 1 95 ? 4.718 -20.292 -11.249 1.00 82.50 95 VAL A C 1
ATOM 797 O O . VAL A 1 95 ? 3.967 -21.135 -10.762 1.00 82.50 95 VAL A O 1
ATOM 800 N N . ILE A 1 96 ? 4.256 -19.246 -11.943 1.00 78.69 96 ILE A N 1
ATOM 801 C CA . ILE A 1 96 ? 2.826 -18.988 -12.178 1.00 78.69 96 ILE A CA 1
ATOM 802 C C . ILE A 1 96 ? 2.168 -20.180 -12.881 1.00 78.69 96 ILE A C 1
ATOM 804 O O . ILE A 1 96 ? 1.149 -20.677 -12.405 1.00 78.69 96 ILE A O 1
ATOM 808 N N . ILE A 1 97 ? 2.770 -20.681 -13.964 1.00 78.25 97 ILE A N 1
ATOM 809 C CA . ILE A 1 97 ? 2.259 -21.840 -14.715 1.00 78.25 97 ILE A CA 1
ATOM 810 C C . ILE A 1 97 ? 2.192 -23.083 -13.818 1.00 78.25 97 ILE A C 1
ATOM 812 O O . ILE A 1 97 ? 1.202 -23.819 -13.839 1.00 78.25 97 ILE A O 1
ATOM 816 N N . SER A 1 98 ? 3.223 -23.307 -13.000 1.00 79.88 98 SER A N 1
ATOM 817 C CA . SER A 1 98 ? 3.273 -24.444 -12.076 1.00 79.88 98 SER A CA 1
ATOM 818 C C . SER A 1 98 ? 2.147 -24.373 -11.042 1.00 79.88 98 SER A C 1
ATOM 820 O O . SER A 1 98 ? 1.423 -25.348 -10.849 1.00 79.88 98 SER A O 1
ATOM 822 N N . LEU A 1 99 ? 1.932 -23.205 -10.429 1.00 80.50 99 LEU A N 1
ATOM 823 C CA . LEU A 1 99 ? 0.863 -23.005 -9.449 1.00 80.50 99 LEU A CA 1
ATOM 824 C C . LEU A 1 99 ? -0.532 -23.130 -10.082 1.00 80.50 99 LEU A C 1
ATOM 826 O O . LEU A 1 99 ? -1.401 -23.779 -9.502 1.00 80.50 99 LEU A O 1
ATOM 830 N N . GLN A 1 100 ? -0.741 -22.585 -11.285 1.00 80.75 100 GLN A N 1
ATOM 831 C CA . GLN A 1 100 ? -1.992 -22.756 -12.036 1.00 80.75 100 GLN A CA 1
ATOM 832 C C . GLN A 1 100 ? -2.280 -24.233 -12.331 1.00 80.75 100 GLN A C 1
ATOM 834 O O . GLN A 1 100 ? -3.422 -24.676 -12.212 1.00 80.75 100 GLN A O 1
ATOM 839 N N . THR A 1 101 ? -1.247 -25.004 -12.675 1.00 81.69 101 THR A N 1
ATOM 840 C CA . THR A 1 101 ? -1.368 -26.445 -12.938 1.00 81.69 101 THR A CA 1
ATOM 841 C C . THR A 1 101 ? -1.768 -27.206 -11.676 1.00 81.69 101 THR A C 1
ATOM 843 O O . THR A 1 101 ? -2.697 -28.009 -11.724 1.00 81.69 101 THR A O 1
ATOM 846 N N . ILE A 1 102 ? -1.127 -26.914 -10.540 1.00 82.50 102 ILE A N 1
ATOM 847 C CA . ILE A 1 102 ? -1.449 -27.536 -9.246 1.00 82.50 102 ILE A CA 1
ATOM 848 C C . ILE A 1 102 ? -2.894 -27.221 -8.837 1.00 82.50 102 ILE A C 1
ATOM 850 O O . ILE A 1 102 ? -3.630 -28.120 -8.439 1.00 82.50 102 ILE A O 1
ATOM 854 N N . ILE A 1 103 ? -3.323 -25.962 -8.968 1.00 82.06 103 ILE A N 1
ATOM 855 C CA . ILE A 1 103 ? -4.700 -25.556 -8.651 1.00 82.06 103 ILE A CA 1
ATOM 856 C C . ILE A 1 103 ? -5.702 -26.277 -9.557 1.00 82.06 103 ILE A C 1
ATOM 858 O O . ILE A 1 103 ? -6.714 -26.779 -9.071 1.00 82.06 103 ILE A O 1
ATOM 862 N N . LYS A 1 104 ? -5.416 -26.371 -10.862 1.00 81.81 104 LYS A N 1
ATOM 863 C CA . LYS A 1 104 ? -6.268 -27.091 -11.813 1.00 81.81 104 LYS A CA 1
ATOM 864 C C . LYS A 1 104 ? -6.407 -28.570 -11.435 1.00 81.81 104 LYS A C 1
ATOM 866 O O . LYS A 1 104 ? -7.524 -29.073 -11.403 1.00 81.81 104 LYS A O 1
ATOM 871 N N . GLN A 1 105 ? -5.307 -29.237 -11.086 1.00 81.81 105 GLN A N 1
ATOM 872 C CA . GLN A 1 105 ? -5.327 -30.632 -10.632 1.00 81.81 105 GLN A CA 1
ATOM 873 C C . GLN A 1 105 ? -6.129 -30.806 -9.334 1.00 81.81 105 GLN A C 1
ATOM 875 O O . GLN A 1 105 ? -6.935 -31.726 -9.236 1.00 81.81 105 GLN A O 1
ATOM 880 N N . ALA A 1 106 ? -5.965 -29.903 -8.362 1.00 81.50 106 ALA A N 1
ATOM 881 C CA . ALA A 1 106 ? -6.749 -29.923 -7.125 1.00 81.50 106 ALA A CA 1
ATOM 882 C C . ALA A 1 106 ? -8.253 -29.721 -7.390 1.00 81.50 106 ALA A C 1
ATOM 884 O O . ALA A 1 106 ? -9.094 -30.347 -6.745 1.00 81.50 106 ALA A O 1
ATOM 885 N N . HIS A 1 107 ? -8.601 -28.882 -8.371 1.00 80.38 107 HIS A N 1
ATOM 886 C CA . HIS A 1 107 ? -9.982 -28.685 -8.807 1.00 80.38 107 HIS A CA 1
ATOM 887 C C . HIS A 1 107 ? -10.564 -29.951 -9.452 1.00 80.38 107 HIS A C 1
ATOM 889 O O . HIS A 1 107 ? -11.653 -30.380 -9.081 1.00 80.38 107 HIS A O 1
ATOM 895 N N . GLU A 1 108 ? -9.821 -30.587 -10.364 1.00 84.06 108 GLU A N 1
ATOM 896 C CA . GLU A 1 108 ? -10.217 -31.835 -11.038 1.00 84.06 108 GLU A CA 1
ATOM 897 C C . GLU A 1 108 ? -10.374 -33.012 -10.060 1.00 84.06 108 GLU A C 1
ATOM 899 O O . GLU A 1 108 ? -11.225 -33.875 -10.262 1.00 84.06 108 GLU A O 1
ATOM 904 N N . GLN A 1 109 ? -9.590 -33.033 -8.981 1.00 85.62 109 GLN A N 1
ATOM 905 C CA . GLN A 1 109 ? -9.653 -34.055 -7.930 1.00 85.62 109 GLN A CA 1
ATOM 906 C C . GLN A 1 109 ? -10.687 -33.751 -6.833 1.00 85.62 109 GLN A C 1
ATOM 908 O O . GLN A 1 109 ? -10.866 -34.563 -5.926 1.00 85.62 109 GLN A O 1
ATOM 913 N N . GLY A 1 110 ? -11.355 -32.593 -6.877 1.00 77.75 110 GLY A N 1
ATOM 914 C CA . GLY A 1 110 ? -12.316 -32.176 -5.852 1.00 77.75 110 GLY A CA 1
ATOM 915 C C . GLY A 1 110 ? -11.690 -31.862 -4.485 1.00 77.75 110 GLY A C 1
ATOM 916 O O . GLY A 1 110 ? -12.396 -31.835 -3.480 1.00 77.75 110 GLY A O 1
ATOM 917 N N . THR A 1 111 ? -10.379 -31.612 -4.420 1.00 80.00 111 THR A N 1
ATOM 918 C CA . THR A 1 111 ? -9.613 -31.358 -3.182 1.00 80.00 111 THR A CA 1
ATOM 919 C C . THR A 1 111 ? -9.347 -29.867 -2.943 1.00 80.00 111 THR A C 1
ATOM 921 O O . THR A 1 111 ? -8.419 -29.487 -2.223 1.00 80.00 111 THR A O 1
ATOM 924 N N . LEU A 1 112 ? -10.167 -28.995 -3.540 1.00 74.75 112 LEU A N 1
ATOM 925 C CA . LEU A 1 112 ? -9.995 -27.545 -3.496 1.00 74.75 112 LEU A CA 1
ATOM 926 C C . LEU A 1 112 ? -10.235 -26.986 -2.076 1.00 74.75 112 LEU A C 1
ATOM 928 O O . LEU A 1 112 ? -11.351 -26.657 -1.684 1.00 74.75 112 LEU A O 1
ATOM 932 N N . ASN A 1 113 ? -9.167 -26.876 -1.290 1.00 77.50 113 ASN A N 1
ATOM 933 C CA . ASN A 1 113 ? -9.150 -26.199 0.009 1.00 77.50 113 ASN A CA 1
ATOM 934 C C . ASN A 1 113 ? -9.115 -24.658 -0.166 1.00 77.50 113 ASN A C 1
ATOM 936 O O . ASN A 1 113 ? -8.493 -24.177 -1.118 1.00 77.50 113 ASN A O 1
ATOM 940 N N . PRO A 1 114 ? -9.691 -23.870 0.768 1.00 72.50 114 PRO A N 1
ATOM 941 C CA . PRO A 1 114 ? -9.525 -22.411 0.864 1.00 72.50 114 PRO A CA 1
ATOM 942 C C . PRO A 1 114 ? -8.116 -21.846 0.590 1.00 72.50 114 PRO A C 1
ATOM 944 O O . PRO A 1 114 ? -7.988 -20.752 0.043 1.00 72.50 114 PRO A O 1
ATOM 947 N N . ALA A 1 115 ? -7.046 -22.574 0.921 1.00 68.88 115 ALA A N 1
ATOM 948 C CA . ALA A 1 115 ? -5.673 -22.180 0.608 1.00 68.88 115 ALA A CA 1
ATOM 949 C C . ALA A 1 115 ? -5.426 -22.021 -0.906 1.00 68.88 115 ALA A C 1
ATOM 951 O O . ALA A 1 115 ? -4.759 -21.075 -1.321 1.00 68.88 115 ALA A O 1
ATOM 952 N N . TYR A 1 116 ? -6.001 -22.892 -1.743 1.00 71.94 116 TYR A N 1
ATOM 953 C CA . TYR A 1 116 ? -5.872 -22.807 -3.201 1.00 71.94 116 TYR A CA 1
ATOM 954 C C . TYR A 1 116 ? -6.626 -21.614 -3.787 1.00 71.94 116 TYR A C 1
ATOM 956 O O . TYR A 1 116 ? -6.142 -21.014 -4.743 1.00 71.94 116 TYR A O 1
ATOM 964 N N . LEU A 1 117 ? -7.754 -21.222 -3.184 1.00 68.81 117 LEU A N 1
ATOM 965 C CA . LEU A 1 117 ? -8.487 -20.014 -3.574 1.00 68.81 117 LEU A CA 1
ATOM 966 C C . LEU A 1 117 ? -7.640 -18.756 -3.334 1.00 68.81 117 LEU A C 1
ATOM 968 O O . LEU A 1 117 ? -7.494 -17.944 -4.244 1.00 68.81 117 LEU A O 1
ATOM 972 N N . LYS A 1 118 ? -6.977 -18.655 -2.172 1.00 65.19 118 LYS A N 1
ATOM 973 C CA . LYS A 1 118 ? -6.055 -17.543 -1.868 1.00 65.19 118 LYS A CA 1
ATOM 974 C C . LYS A 1 118 ? -4.867 -17.484 -2.835 1.00 65.19 118 LYS A C 1
ATOM 976 O O . LYS A 1 118 ? -4.466 -16.405 -3.267 1.00 65.19 118 LYS A O 1
ATOM 981 N N . ILE A 1 119 ? -4.303 -18.638 -3.204 1.00 69.69 119 ILE A N 1
ATOM 982 C CA . ILE A 1 119 ? -3.227 -18.701 -4.209 1.00 69.69 119 ILE A CA 1
ATOM 983 C C . ILE A 1 119 ? -3.760 -18.262 -5.579 1.00 69.69 119 ILE A C 1
ATOM 985 O O . ILE A 1 119 ? -3.085 -17.513 -6.281 1.00 69.69 119 ILE A O 1
ATOM 989 N N . GLN A 1 120 ? -4.969 -18.676 -5.958 1.00 69.31 120 GLN A N 1
ATOM 990 C CA . GLN A 1 120 ? -5.569 -18.299 -7.235 1.00 69.31 120 GLN A CA 1
ATOM 991 C C . GLN A 1 120 ? -5.872 -16.797 -7.328 1.00 69.31 120 GLN A C 1
ATOM 993 O O . GLN A 1 120 ? -5.604 -16.189 -8.362 1.00 69.31 120 GLN A O 1
ATOM 998 N N . GLU A 1 121 ? -6.347 -16.174 -6.251 1.00 66.44 121 GLU A N 1
ATOM 999 C CA . GLU A 1 121 ? -6.502 -14.717 -6.159 1.00 66.44 121 GLU A CA 1
ATOM 1000 C C . GLU A 1 121 ? -5.160 -13.993 -6.315 1.00 66.44 121 GLU A C 1
ATOM 1002 O O . GLU A 1 121 ? -5.039 -13.087 -7.143 1.00 66.44 121 GLU A O 1
ATOM 1007 N N . ALA A 1 122 ? -4.122 -14.442 -5.601 1.00 67.31 122 ALA A N 1
ATOM 1008 C CA . ALA A 1 122 ? -2.780 -13.873 -5.714 1.00 67.31 122 ALA A CA 1
ATOM 1009 C C . ALA A 1 122 ? -2.207 -14.009 -7.140 1.00 67.31 122 ALA A C 1
ATOM 1011 O O . ALA A 1 122 ? -1.600 -13.074 -7.665 1.00 67.31 122 ALA A O 1
ATOM 1012 N N . LEU A 1 123 ? -2.437 -15.144 -7.807 1.00 72.06 123 LEU A N 1
ATOM 1013 C CA . LEU A 1 123 ? -2.038 -15.363 -9.201 1.00 72.06 123 LEU A CA 1
ATOM 1014 C C . LEU A 1 123 ? -2.794 -14.460 -10.177 1.00 72.06 123 LEU A C 1
ATOM 1016 O O . LEU A 1 123 ? -2.186 -13.898 -11.090 1.00 72.06 123 LEU A O 1
ATOM 1020 N N . ASN A 1 124 ? -4.103 -14.295 -9.987 1.00 68.50 124 ASN A N 1
ATOM 1021 C CA . ASN A 1 124 ? -4.921 -13.395 -10.799 1.00 68.50 124 ASN A CA 1
ATOM 1022 C C . ASN A 1 124 ? -4.465 -11.940 -10.637 1.00 68.50 124 ASN A C 1
ATOM 1024 O O . ASN A 1 124 ? -4.429 -11.193 -11.613 1.00 68.50 124 ASN A O 1
ATOM 1028 N N . MET A 1 125 ? -4.051 -11.545 -9.428 1.00 65.25 125 MET A N 1
ATOM 1029 C CA . MET A 1 125 ? -3.429 -10.243 -9.202 1.00 65.25 125 MET A CA 1
ATOM 1030 C C . MET A 1 125 ? -2.105 -10.124 -9.959 1.00 65.25 125 MET A C 1
ATOM 1032 O O . MET A 1 125 ? -1.951 -9.172 -10.715 1.00 65.25 125 MET A O 1
ATOM 1036 N N . LEU A 1 126 ? -1.189 -11.089 -9.824 1.00 67.00 126 LEU A N 1
ATOM 1037 C CA . LEU A 1 126 ? 0.142 -11.064 -10.456 1.00 67.00 126 LEU A CA 1
ATOM 1038 C C . LEU A 1 126 ? 0.105 -11.067 -11.990 1.00 67.00 126 LEU A C 1
ATOM 1040 O O . LEU A 1 126 ? 0.977 -10.484 -12.631 1.00 67.00 126 LEU A O 1
ATOM 1044 N N . THR A 1 127 ? -0.890 -11.727 -12.578 1.00 65.44 127 THR A N 1
ATOM 1045 C CA . THR A 1 127 ? -1.061 -11.845 -14.036 1.00 65.44 127 THR A CA 1
ATOM 1046 C C . THR A 1 127 ? -1.949 -10.753 -14.631 1.00 65.44 127 THR A C 1
ATOM 1048 O O . THR A 1 127 ? -2.059 -10.645 -15.854 1.00 65.44 127 THR A O 1
ATOM 1051 N N . SER A 1 128 ? -2.562 -9.909 -13.792 1.00 64.56 128 SER A N 1
ATOM 1052 C CA . SER A 1 128 ? -3.390 -8.802 -14.256 1.00 64.56 128 SER A CA 1
ATOM 1053 C C . SER A 1 128 ? -2.537 -7.767 -15.002 1.00 64.56 128 SER A C 1
ATOM 1055 O O . SER A 1 128 ? -1.535 -7.294 -14.459 1.00 64.56 128 SER A O 1
ATOM 1057 N N . PRO A 1 129 ? -2.956 -7.302 -16.195 1.00 57.88 129 PRO A N 1
ATOM 1058 C CA . PRO A 1 129 ? -2.294 -6.202 -16.906 1.00 57.88 129 PRO A CA 1
ATOM 1059 C C . PRO A 1 129 ? -2.172 -4.924 -16.062 1.00 57.88 129 PRO A C 1
ATOM 1061 O O . PRO A 1 129 ? -1.293 -4.095 -16.290 1.00 57.88 129 PRO A O 1
ATOM 1064 N N . ASN A 1 130 ? -3.044 -4.779 -15.061 1.00 62.66 130 ASN A N 1
ATOM 1065 C CA . ASN A 1 130 ? -3.069 -3.650 -14.143 1.00 62.66 130 ASN A CA 1
ATOM 1066 C C . ASN A 1 130 ? -2.286 -3.900 -12.849 1.00 62.66 130 ASN A C 1
ATOM 1068 O O . ASN A 1 130 ? -2.293 -3.023 -11.990 1.00 62.66 130 ASN A O 1
ATOM 1072 N N . TYR A 1 131 ? -1.597 -5.036 -12.685 1.00 65.25 131 TYR A N 1
ATOM 1073 C CA . TYR A 1 131 ? -0.860 -5.367 -11.460 1.00 65.25 131 TYR A CA 1
ATOM 1074 C C . TYR A 1 131 ? 0.128 -4.271 -11.069 1.00 65.25 131 TYR A C 1
ATOM 1076 O O . TYR A 1 131 ? 0.112 -3.795 -9.940 1.00 65.25 131 TYR A O 1
ATOM 1084 N N . HIS A 1 132 ? 0.939 -3.793 -12.017 1.00 65.75 132 HIS A N 1
ATOM 1085 C CA . HIS A 1 132 ? 1.906 -2.728 -11.749 1.00 65.75 132 HIS A CA 1
ATOM 1086 C C . HIS A 1 132 ? 1.234 -1.397 -11.390 1.00 65.75 132 HIS A C 1
ATOM 1088 O O . HIS A 1 132 ? 1.729 -0.681 -10.520 1.00 65.75 132 HIS A O 1
ATOM 1094 N N . LYS A 1 133 ? 0.092 -1.078 -12.019 1.00 69.12 133 LYS A N 1
ATOM 1095 C CA . LYS A 1 133 ? -0.696 0.118 -11.684 1.00 69.12 133 LYS A CA 1
ATOM 1096 C C . LYS A 1 133 ? -1.282 -0.011 -10.275 1.00 69.12 133 LYS A C 1
ATOM 1098 O O . LYS A 1 133 ? -1.091 0.884 -9.461 1.00 69.12 133 LYS A O 1
ATOM 1103 N N . SER A 1 134 ? -1.921 -1.140 -9.977 1.00 72.56 134 SER A N 1
ATOM 1104 C CA . SER A 1 134 ? -2.495 -1.453 -8.666 1.00 72.56 134 SER A CA 1
ATOM 1105 C C . SER A 1 134 ? -1.424 -1.419 -7.579 1.00 72.56 134 SER A C 1
ATOM 1107 O O . SER A 1 134 ? -1.563 -0.703 -6.593 1.00 72.56 134 SER A O 1
ATOM 1109 N N . ARG A 1 135 ? -0.290 -2.091 -7.796 1.00 78.12 135 ARG A N 1
ATOM 1110 C CA . ARG A 1 135 ? 0.835 -2.118 -6.861 1.00 78.12 135 ARG A CA 1
ATOM 1111 C C . ARG A 1 135 ? 1.373 -0.724 -6.568 1.00 78.12 135 ARG A C 1
ATOM 1113 O O . ARG A 1 135 ? 1.630 -0.411 -5.412 1.00 78.12 135 ARG A O 1
ATOM 1120 N N . LYS A 1 136 ? 1.515 0.111 -7.600 1.00 82.56 136 LYS A N 1
ATOM 1121 C CA . LYS A 1 136 ? 1.946 1.501 -7.443 1.00 82.56 136 LYS A CA 1
ATOM 1122 C C . LYS A 1 136 ? 0.960 2.301 -6.591 1.00 82.56 136 LYS A C 1
ATOM 1124 O O . LYS A 1 136 ? 1.406 2.996 -5.689 1.00 82.56 136 LYS A O 1
ATOM 1129 N N . ILE A 1 137 ? -0.345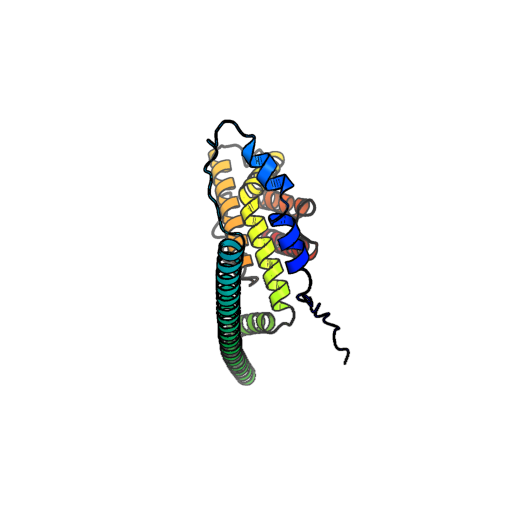 2.163 -6.834 1.00 85.25 137 ILE A N 1
ATOM 1130 C CA . ILE A 1 137 ? -1.390 2.812 -6.023 1.00 85.25 137 ILE A CA 1
ATOM 1131 C C . ILE A 1 137 ? -1.269 2.371 -4.555 1.00 85.25 137 ILE A C 1
ATOM 1133 O O . ILE A 1 137 ? -1.198 3.220 -3.674 1.00 85.25 137 ILE A O 1
ATOM 1137 N N . HIS A 1 138 ? -1.143 1.067 -4.285 1.00 86.12 138 HIS A N 1
ATOM 1138 C CA . HIS A 1 138 ? -0.986 0.555 -2.918 1.00 86.12 138 HIS A CA 1
ATOM 1139 C C . HIS A 1 138 ? 0.265 1.113 -2.231 1.00 86.12 138 HIS A C 1
ATOM 1141 O O . HIS A 1 138 ? 0.197 1.566 -1.092 1.00 86.12 138 HIS A O 1
ATOM 1147 N N . THR A 1 139 ? 1.407 1.119 -2.926 1.00 87.56 139 THR A N 1
ATOM 1148 C CA . THR A 1 139 ? 2.656 1.682 -2.395 1.00 87.56 139 THR A CA 1
ATOM 1149 C C . THR A 1 139 ? 2.533 3.180 -2.124 1.00 87.56 139 THR A C 1
ATOM 1151 O O . THR A 1 139 ? 2.964 3.633 -1.070 1.00 87.56 139 THR A O 1
ATOM 1154 N N . ASN A 1 140 ? 1.913 3.945 -3.024 1.00 90.19 140 ASN A N 1
ATOM 1155 C CA . ASN A 1 140 ? 1.707 5.379 -2.833 1.00 90.19 140 ASN A CA 1
ATOM 1156 C C . ASN A 1 140 ? 0.827 5.666 -1.610 1.00 90.19 140 ASN A C 1
ATOM 1158 O O . ASN A 1 140 ? 1.193 6.495 -0.783 1.00 90.19 140 ASN A O 1
ATOM 1162 N N . VAL A 1 141 ? -0.286 4.940 -1.450 1.00 90.00 141 VAL A N 1
ATOM 1163 C CA . VAL A 1 141 ? -1.158 5.069 -0.271 1.00 90.00 141 VAL A CA 1
ATOM 1164 C C . VAL A 1 141 ? -0.423 4.663 1.011 1.00 90.00 141 VAL A C 1
ATOM 1166 O O . VAL A 1 141 ? -0.557 5.339 2.028 1.00 90.00 141 VAL A O 1
ATOM 1169 N N . ALA A 1 142 ? 0.391 3.602 0.976 1.00 90.38 142 ALA A N 1
ATOM 1170 C CA . ALA A 1 142 ? 1.188 3.186 2.130 1.00 90.38 142 ALA A CA 1
ATOM 1171 C C . ALA A 1 142 ? 2.166 4.284 2.563 1.00 90.38 142 ALA A C 1
ATOM 1173 O O . ALA A 1 142 ? 2.200 4.668 3.731 1.00 90.38 142 ALA A O 1
ATOM 1174 N N . LEU A 1 143 ? 2.950 4.807 1.616 1.00 91.31 143 LEU A N 1
ATOM 1175 C CA . LEU A 1 143 ? 3.913 5.873 1.882 1.00 91.31 143 LEU A CA 1
ATOM 1176 C C . LEU A 1 143 ? 3.212 7.122 2.410 1.00 91.31 143 LEU A C 1
ATOM 1178 O O . LEU A 1 143 ? 3.636 7.666 3.424 1.00 91.31 143 LEU A O 1
ATOM 1182 N N . PHE A 1 144 ? 2.085 7.498 1.807 1.00 92.12 144 PHE A N 1
ATOM 1183 C CA . PHE A 1 144 ? 1.261 8.601 2.283 1.00 92.12 144 PHE A CA 1
ATOM 1184 C C . PHE A 1 144 ? 0.824 8.421 3.743 1.00 92.12 144 PHE A C 1
ATOM 1186 O O . PHE A 1 144 ? 0.980 9.342 4.547 1.00 92.12 144 PHE A O 1
ATOM 1193 N N . LEU A 1 145 ? 0.304 7.244 4.108 1.00 90.38 145 LEU A N 1
ATOM 1194 C CA . LEU A 1 145 ? -0.101 6.961 5.488 1.00 90.38 145 LEU A CA 1
ATOM 1195 C C . LEU A 1 145 ? 1.077 7.059 6.454 1.00 90.38 145 LEU A C 1
ATOM 1197 O O . LEU A 1 145 ? 0.916 7.597 7.545 1.00 90.38 145 LEU A O 1
ATOM 1201 N N . ARG A 1 146 ? 2.251 6.569 6.048 1.00 92.88 146 ARG A N 1
ATOM 1202 C CA . ARG A 1 146 ? 3.459 6.587 6.876 1.00 92.88 146 ARG A CA 1
ATOM 1203 C C . ARG A 1 146 ? 4.007 7.996 7.077 1.00 92.88 146 ARG A C 1
ATOM 1205 O O . ARG A 1 146 ? 4.394 8.346 8.185 1.00 92.88 146 ARG A O 1
ATOM 1212 N N . GLU A 1 147 ? 4.038 8.799 6.022 1.00 92.94 147 GLU A N 1
ATOM 1213 C CA . GLU A 1 147 ? 4.535 10.178 6.063 1.00 92.94 147 GLU A CA 1
ATOM 1214 C C . GLU A 1 147 ? 3.626 11.100 6.886 1.00 92.94 147 GLU A C 1
ATOM 1216 O O . GLU A 1 147 ? 4.105 12.057 7.489 1.00 92.94 147 GLU A O 1
ATOM 1221 N N . ASN A 1 148 ? 2.326 10.796 6.948 1.00 92.19 148 ASN A N 1
ATOM 1222 C CA . ASN A 1 148 ? 1.322 11.623 7.621 1.00 92.19 148 ASN A CA 1
ATOM 1223 C C . ASN A 1 148 ? 0.780 10.996 8.920 1.00 92.19 148 ASN A C 1
ATOM 1225 O O . ASN A 1 148 ? -0.193 11.502 9.481 1.00 92.19 148 ASN A O 1
ATOM 1229 N N . GLU A 1 149 ? 1.389 9.909 9.405 1.00 93.06 149 GLU A N 1
ATOM 1230 C CA . GLU A 1 149 ? 0.902 9.107 10.537 1.00 93.06 149 GLU A CA 1
ATOM 1231 C C . GLU A 1 149 ? 0.637 9.969 11.780 1.00 93.06 149 GLU A C 1
ATOM 1233 O O . GLU A 1 149 ? -0.481 10.003 12.291 1.00 93.06 149 GLU A O 1
ATOM 1238 N N . ASP A 1 150 ? 1.633 10.740 12.222 1.00 93.94 150 ASP A N 1
ATOM 1239 C CA . ASP A 1 150 ? 1.532 11.572 13.427 1.00 93.94 150 ASP A CA 1
ATOM 1240 C C . ASP A 1 150 ? 0.420 12.620 13.338 1.00 93.94 150 ASP A C 1
ATOM 1242 O O . ASP A 1 150 ? -0.250 12.915 14.331 1.00 93.94 150 ASP A O 1
ATOM 1246 N N . PHE A 1 151 ? 0.232 13.208 12.155 1.00 93.38 151 PHE A N 1
ATOM 1247 C CA . PHE A 1 151 ? -0.829 14.180 11.917 1.00 93.38 151 PHE A CA 1
ATOM 1248 C C . PHE A 1 151 ? -2.198 13.511 12.047 1.00 93.38 151 PHE A C 1
ATOM 1250 O O . PHE A 1 151 ? -3.053 13.984 12.801 1.00 93.38 151 PHE A O 1
ATOM 1257 N N . TRP A 1 152 ? -2.388 12.379 11.368 1.00 92.81 152 TRP A N 1
ATOM 1258 C CA . TRP A 1 152 ? -3.659 11.670 11.384 1.00 92.81 152 TRP A CA 1
ATOM 1259 C C . TRP A 1 152 ? -4.004 11.102 12.753 1.00 92.81 152 TRP A C 1
ATOM 1261 O O . TRP A 1 152 ? -5.155 11.206 13.169 1.00 92.81 152 TRP A O 1
ATOM 1271 N N . VAL A 1 153 ? -3.027 10.558 13.480 1.00 94.31 153 VAL A N 1
ATOM 1272 C CA . VAL A 1 153 ? -3.240 10.064 14.843 1.00 94.31 153 VAL A CA 1
ATOM 1273 C C . VAL A 1 153 ? -3.678 11.206 15.760 1.00 94.31 153 VAL A C 1
ATOM 1275 O O . VAL A 1 153 ? -4.674 11.064 16.469 1.00 94.31 153 VAL A O 1
ATOM 1278 N N . LYS A 1 154 ? -3.008 12.365 15.712 1.00 94.94 154 LYS A N 1
ATOM 1279 C CA . LYS A 1 154 ? -3.391 13.537 16.521 1.00 94.94 154 LYS A CA 1
ATOM 1280 C C . LYS A 1 154 ? -4.810 14.011 16.219 1.00 94.94 154 LYS A C 1
ATOM 1282 O O . LYS A 1 154 ? -5.592 14.219 17.147 1.00 94.94 154 LYS A O 1
ATOM 1287 N N . GLU A 1 155 ? -5.160 14.147 14.944 1.00 94.62 155 GLU A N 1
ATOM 1288 C CA . GLU A 1 155 ? -6.494 14.596 14.544 1.00 94.62 155 GLU A CA 1
ATOM 1289 C C . GLU A 1 155 ? -7.587 13.576 14.888 1.00 94.62 155 GLU A C 1
ATOM 1291 O O . GLU A 1 155 ? -8.653 13.948 15.382 1.00 94.62 155 GLU A O 1
ATOM 1296 N N . ALA A 1 156 ? -7.309 12.284 14.715 1.00 93.94 156 ALA A N 1
ATOM 1297 C CA . ALA A 1 156 ? -8.223 11.211 15.081 1.00 93.94 156 ALA A CA 1
ATOM 1298 C C . ALA A 1 156 ? -8.475 11.157 16.599 1.00 93.94 156 ALA A C 1
ATOM 1300 O O . AL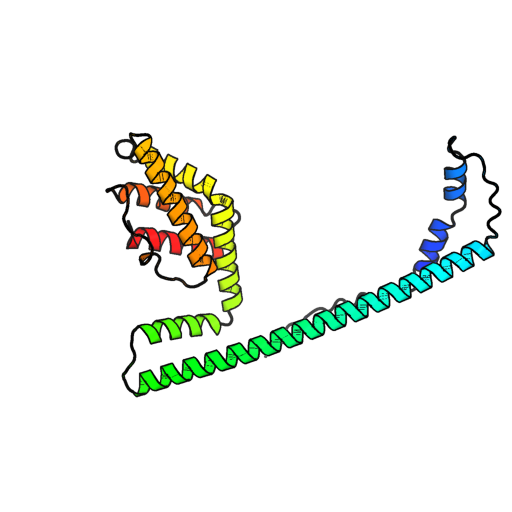A A 1 156 ? -9.615 10.968 17.030 1.00 93.94 156 ALA A O 1
ATOM 1301 N N . ILE A 1 157 ? -7.439 11.379 17.420 1.00 93.56 157 ILE A N 1
ATOM 1302 C CA . ILE A 1 157 ? -7.574 11.513 18.879 1.00 93.56 157 ILE A CA 1
ATOM 1303 C C . ILE A 1 157 ? -8.432 12.721 19.230 1.00 93.56 157 ILE A C 1
ATOM 1305 O O . ILE A 1 157 ? -9.349 12.593 20.041 1.00 93.56 157 ILE A O 1
ATOM 1309 N N . ARG A 1 158 ? -8.161 13.879 18.618 1.00 94.44 158 ARG A N 1
ATOM 1310 C CA . ARG A 1 158 ? -8.918 15.112 18.858 1.00 94.44 158 ARG A CA 1
ATOM 1311 C C . ARG A 1 158 ? -10.404 14.906 18.569 1.00 94.44 158 ARG A C 1
ATOM 1313 O O . ARG A 1 158 ? -11.241 15.235 19.405 1.00 94.44 158 ARG A O 1
ATOM 1320 N N . GLU A 1 159 ? -10.738 14.321 17.422 1.00 95.38 159 GLU A N 1
ATOM 1321 C CA . GLU A 1 159 ? -12.127 14.059 17.041 1.00 95.38 159 GLU A CA 1
ATOM 1322 C C . GLU A 1 159 ? -12.804 13.042 17.975 1.00 95.38 159 GLU A C 1
ATOM 1324 O O . GLU A 1 159 ? -13.938 13.246 18.417 1.00 95.38 159 GLU A O 1
ATOM 1329 N N . ALA A 1 160 ? -12.100 11.968 18.339 1.00 93.56 160 ALA A N 1
ATOM 1330 C CA . ALA A 1 160 ? -12.615 10.981 19.279 1.00 93.56 160 ALA A CA 1
ATOM 1331 C C . ALA A 1 160 ? -12.863 11.583 20.674 1.00 93.56 160 ALA A C 1
ATOM 1333 O O . ALA A 1 160 ? -13.870 11.266 21.303 1.00 93.56 160 ALA A O 1
ATOM 1334 N N . GLN A 1 161 ? -11.996 12.485 21.144 1.00 92.25 161 GLN A N 1
ATOM 1335 C CA . GLN A 1 161 ? -12.162 13.194 22.417 1.00 92.25 161 GLN A CA 1
ATOM 1336 C C . GLN A 1 161 ? -13.356 14.147 22.404 1.00 92.25 161 GLN A C 1
ATOM 1338 O O . GLN A 1 161 ? -14.068 14.230 23.402 1.00 92.25 161 GLN A O 1
ATOM 1343 N N . LEU A 1 162 ? -13.596 14.841 21.288 1.00 93.75 162 LEU A N 1
ATOM 1344 C CA . LEU A 1 162 ? -14.747 15.736 21.157 1.00 93.75 162 LEU A CA 1
ATOM 1345 C C . LEU A 1 162 ? -16.075 14.979 21.273 1.00 93.75 162 LEU A C 1
ATOM 1347 O O . LEU A 1 162 ? -17.010 15.486 21.889 1.00 93.75 162 LEU A O 1
ATOM 1351 N N . LYS A 1 163 ? -16.157 13.765 20.715 1.00 93.75 163 LYS A N 1
ATOM 1352 C CA . LYS A 1 163 ? -17.389 12.957 20.715 1.00 93.75 163 LYS A CA 1
ATOM 1353 C C . LYS A 1 163 ? -17.538 12.029 21.922 1.00 93.75 163 LYS A C 1
ATOM 1355 O O . LYS A 1 163 ? -18.662 11.746 22.319 1.00 93.75 163 LYS A O 1
ATOM 1360 N N . HIS A 1 164 ? -16.429 11.571 22.505 1.00 91.19 164 HIS A N 1
ATOM 1361 C CA . HIS A 1 164 ? -16.398 10.546 23.560 1.00 91.19 164 HIS A CA 1
ATOM 1362 C C . HIS A 1 164 ? -15.526 10.969 24.747 1.00 91.19 164 HIS A C 1
ATOM 1364 O O . HIS A 1 164 ? -14.709 10.196 25.253 1.00 91.19 164 HIS A O 1
ATOM 1370 N N . SER A 1 165 ? -15.672 12.217 25.195 1.00 88.62 165 SER A N 1
ATOM 1371 C CA . SER A 1 165 ? -14.854 12.807 26.267 1.00 88.62 165 SER A CA 1
ATOM 1372 C C . SER A 1 165 ? -14.896 12.013 27.579 1.00 88.62 165 SER A C 1
ATOM 1374 O O . SER A 1 165 ? -13.890 11.908 28.277 1.00 88.62 165 SER A O 1
ATOM 1376 N N . ASN A 1 166 ? -16.033 11.387 27.885 1.00 88.31 166 ASN A N 1
ATOM 1377 C CA . ASN A 1 166 ? -16.220 10.502 29.034 1.00 88.31 166 ASN A CA 1
ATOM 1378 C C . ASN A 1 166 ? -15.395 9.205 28.946 1.00 88.31 166 ASN A C 1
ATOM 1380 O O . ASN A 1 166 ? -15.005 8.671 29.981 1.00 88.31 166 ASN A O 1
ATOM 1384 N N . LEU A 1 167 ? -15.125 8.710 27.734 1.00 85.88 167 LEU A N 1
ATOM 1385 C CA . LEU A 1 167 ? -14.341 7.495 27.492 1.00 85.88 167 LEU A CA 1
ATOM 1386 C C . LEU A 1 167 ? -12.838 7.781 27.378 1.00 85.88 167 LEU A C 1
ATOM 1388 O O . LEU A 1 167 ? -12.032 6.902 27.661 1.00 85.88 167 LEU A O 1
ATOM 1392 N N . LEU A 1 168 ? -12.454 9.004 27.002 1.00 87.06 168 LEU A N 1
ATOM 1393 C CA . LEU A 1 168 ? -11.063 9.470 26.910 1.00 87.06 168 LEU A CA 1
ATOM 1394 C C . LEU A 1 168 ? -10.733 10.490 28.015 1.00 87.06 168 LEU A C 1
ATOM 1396 O O . LEU A 1 168 ? -10.112 11.526 27.770 1.00 87.06 168 LEU A O 1
ATOM 1400 N N . ASN A 1 169 ? -11.169 10.198 29.241 1.00 84.31 169 ASN A N 1
ATOM 1401 C CA . ASN A 1 169 ? -11.126 11.127 30.372 1.00 84.31 169 ASN A CA 1
ATOM 1402 C C . ASN A 1 169 ? -9.779 11.171 31.120 1.00 84.31 169 ASN A C 1
ATOM 1404 O O . ASN A 1 169 ? -9.507 12.146 31.818 1.00 84.31 169 ASN A O 1
ATOM 1408 N N . SER A 1 170 ? -8.930 10.151 30.973 1.00 87.94 170 SER A N 1
ATOM 1409 C CA . SER A 1 170 ? -7.648 10.043 31.675 1.00 87.94 170 SER A CA 1
ATOM 1410 C C . SER A 1 170 ? -6.469 9.991 30.711 1.00 87.94 170 SER A C 1
ATOM 1412 O O . SER A 1 170 ? -6.576 9.498 29.585 1.00 87.94 170 SER A O 1
ATOM 1414 N N . GLU A 1 171 ? -5.319 10.479 31.171 1.00 88.25 171 GLU A N 1
ATOM 1415 C CA . GLU A 1 171 ? -4.106 10.530 30.354 1.00 88.25 171 GLU A CA 1
ATOM 1416 C C . GLU A 1 171 ? -3.599 9.130 29.989 1.00 88.25 171 GLU A C 1
ATOM 1418 O O . GLU A 1 171 ? -3.192 8.887 28.856 1.00 88.25 171 GLU A O 1
ATOM 1423 N N . SER A 1 172 ? -3.731 8.167 30.904 1.00 87.56 172 SER A N 1
ATOM 1424 C CA . SER A 1 172 ? -3.387 6.765 30.653 1.00 87.56 172 SER A CA 1
ATOM 1425 C C . SER A 1 172 ? -4.232 6.158 29.531 1.00 87.56 172 SER A C 1
ATOM 1427 O O . SER A 1 172 ? -3.697 5.479 28.656 1.00 87.56 172 SER A O 1
ATOM 1429 N N . VAL A 1 173 ? -5.543 6.430 29.509 1.00 86.19 173 VAL A N 1
ATOM 1430 C CA . VAL A 1 173 ? -6.434 5.922 28.454 1.00 86.19 173 VAL A CA 1
ATOM 1431 C C . VAL A 1 173 ? -6.124 6.586 27.114 1.00 86.19 173 VAL A C 1
ATOM 1433 O O . VAL A 1 173 ? -6.061 5.897 26.097 1.00 86.19 173 VAL A O 1
ATOM 1436 N N . LYS A 1 174 ? -5.858 7.898 27.096 1.00 88.00 174 LYS A N 1
ATOM 1437 C CA . LYS A 1 174 ? -5.435 8.611 25.879 1.00 88.00 174 LYS A CA 1
ATOM 1438 C C . LYS A 1 174 ? -4.115 8.073 25.328 1.00 88.00 174 LYS A C 1
ATOM 1440 O O . LYS A 1 174 ? -4.004 7.873 24.122 1.00 88.00 174 LYS A O 1
ATOM 1445 N N . TYR A 1 175 ? -3.143 7.793 26.195 1.00 89.00 175 TYR A N 1
ATOM 1446 C CA . TYR A 1 175 ? -1.859 7.214 25.802 1.00 89.00 175 TYR A CA 1
ATOM 1447 C C . TYR A 1 175 ? -2.025 5.826 25.165 1.00 89.00 175 TYR A C 1
ATOM 1449 O O . TYR A 1 175 ? -1.477 5.560 24.092 1.00 89.00 175 TYR A O 1
ATOM 1457 N N . ILE A 1 176 ? -2.835 4.956 25.781 1.00 87.38 176 ILE A N 1
ATOM 1458 C CA . ILE A 1 176 ? -3.165 3.633 25.230 1.00 87.38 176 ILE A CA 1
ATOM 1459 C C . ILE A 1 176 ? -3.888 3.777 23.884 1.00 87.38 176 ILE A C 1
ATOM 1461 O O . ILE A 1 176 ? -3.545 3.094 22.919 1.00 87.38 176 ILE A O 1
ATOM 1465 N N . PHE A 1 177 ? -4.853 4.697 23.792 1.00 89.88 177 PHE A N 1
ATOM 1466 C CA . PHE A 1 177 ? -5.579 4.972 22.555 1.00 89.88 177 PHE A CA 1
ATOM 1467 C C . PHE A 1 177 ? -4.637 5.389 21.422 1.00 89.88 177 PHE A C 1
ATOM 1469 O O . PHE A 1 177 ? -4.664 4.785 20.351 1.00 89.88 177 PHE A O 1
ATOM 1476 N N . SER A 1 178 ? -3.762 6.364 21.687 1.00 91.50 178 SER A N 1
ATOM 1477 C CA . SER A 1 178 ? -2.753 6.853 20.743 1.00 91.50 178 SER A CA 1
ATOM 1478 C C . SER A 1 178 ? -1.830 5.733 20.281 1.00 91.50 178 SER A C 1
ATOM 1480 O O . SER A 1 178 ? -1.629 5.549 19.084 1.00 91.50 178 SER A O 1
ATOM 1482 N N . THR A 1 179 ? -1.308 4.945 21.224 1.00 90.12 179 THR A N 1
ATOM 1483 C CA . THR A 1 179 ? -0.424 3.808 20.933 1.00 90.12 179 THR A CA 1
ATOM 1484 C C . THR A 1 179 ? -1.104 2.803 20.005 1.00 90.12 179 THR A C 1
ATOM 1486 O O . THR A 1 179 ? -0.488 2.305 19.065 1.00 90.12 179 THR A O 1
ATOM 1489 N N . ASN A 1 180 ? -2.390 2.532 20.223 1.00 87.50 180 ASN A N 1
ATOM 1490 C CA . ASN A 1 180 ? -3.144 1.622 19.370 1.00 87.50 180 ASN A CA 1
ATOM 1491 C C . ASN A 1 180 ? -3.391 2.198 17.978 1.00 87.50 180 ASN A C 1
ATOM 1493 O O . ASN A 1 180 ? -3.251 1.462 17.007 1.00 87.50 180 ASN A O 1
ATOM 1497 N N . LEU A 1 181 ? -3.706 3.489 17.854 1.00 90.94 181 LEU A N 1
ATOM 1498 C CA . LEU A 1 181 ? -3.840 4.124 16.541 1.00 90.94 181 LEU A CA 1
ATOM 1499 C C . LEU A 1 181 ? -2.541 4.013 15.733 1.00 90.94 181 LEU A C 1
ATOM 1501 O O . LEU A 1 181 ? -2.598 3.579 14.587 1.00 90.94 181 LEU A O 1
ATOM 1505 N N . HIS A 1 182 ? -1.378 4.271 16.338 1.00 91.81 182 HIS A N 1
ATOM 1506 C CA . HIS A 1 182 ? -0.083 4.044 15.679 1.00 91.81 182 HIS A CA 1
ATOM 1507 C C . HIS A 1 182 ? 0.095 2.591 15.210 1.00 91.81 182 HIS A C 1
ATOM 1509 O O . HIS A 1 182 ? 0.526 2.343 14.085 1.00 91.81 182 HIS A O 1
ATOM 1515 N N . ARG A 1 183 ? -0.301 1.605 16.029 1.00 87.31 183 ARG A N 1
ATOM 1516 C CA . ARG A 1 183 ? -0.266 0.189 15.619 1.00 87.31 183 ARG A CA 1
ATOM 1517 C C . ARG A 1 183 ? -1.145 -0.074 14.398 1.00 87.31 183 ARG A C 1
ATOM 1519 O O . ARG A 1 183 ? -0.668 -0.688 13.451 1.00 87.31 183 ARG A O 1
ATOM 1526 N N . TYR A 1 184 ? -2.378 0.436 14.379 1.00 86.38 184 TYR A N 1
ATOM 1527 C CA . TYR A 1 184 ? -3.256 0.315 13.211 1.00 86.38 184 TYR A CA 1
ATOM 1528 C C . TYR A 1 184 ? -2.644 0.942 11.958 1.00 86.38 184 TYR A C 1
ATOM 1530 O O . TYR A 1 184 ? -2.680 0.323 10.900 1.00 86.38 184 TYR A O 1
ATOM 1538 N N . PHE A 1 185 ? -2.043 2.130 12.061 1.00 89.88 185 PHE A N 1
ATOM 1539 C CA . PHE A 1 185 ? -1.362 2.760 10.928 1.00 89.88 185 PHE A CA 1
ATOM 1540 C C . PHE A 1 185 ? -0.191 1.916 10.417 1.00 89.88 185 PHE A C 1
ATOM 1542 O O . PHE A 1 185 ? -0.071 1.715 9.208 1.00 89.88 185 PHE A O 1
ATOM 1549 N N . ASN A 1 186 ? 0.619 1.349 11.316 1.00 87.00 186 ASN A N 1
ATOM 1550 C CA . ASN A 1 186 ? 1.685 0.430 10.926 1.00 87.00 186 ASN A CA 1
ATOM 1551 C C . ASN A 1 186 ? 1.131 -0.825 10.224 1.00 87.00 186 ASN A C 1
ATOM 1553 O O . ASN A 1 186 ? 1.681 -1.260 9.215 1.00 87.00 186 ASN A O 1
ATOM 1557 N N . TYR A 1 187 ? 0.008 -1.375 10.694 1.00 82.94 187 TYR A N 1
ATOM 1558 C CA . TYR A 1 187 ? -0.634 -2.522 10.045 1.00 82.94 187 TYR A CA 1
ATOM 1559 C C . TYR A 1 187 ? -1.177 -2.192 8.657 1.00 82.94 187 TYR A C 1
ATOM 1561 O O . TYR A 1 187 ? -0.976 -2.967 7.717 1.00 82.94 187 TYR A O 1
ATOM 1569 N N . LEU A 1 188 ? -1.827 -1.038 8.501 1.00 85.62 188 LEU A N 1
ATOM 1570 C CA . LEU A 1 188 ? -2.291 -0.560 7.201 1.00 85.62 188 LEU A CA 1
ATOM 1571 C C . LEU A 1 188 ? -1.112 -0.385 6.238 1.00 85.62 188 LEU A C 1
ATOM 1573 O O . LEU A 1 188 ? -1.172 -0.862 5.105 1.00 85.62 188 LEU A O 1
ATOM 1577 N N . TYR A 1 189 ? -0.019 0.224 6.708 1.00 88.50 189 TYR A N 1
ATOM 1578 C CA . TYR A 1 189 ? 1.214 0.382 5.941 1.00 88.50 189 TYR A CA 1
ATOM 1579 C C . TYR A 1 189 ? 1.772 -0.965 5.469 1.00 88.50 189 TYR A C 1
ATOM 1581 O O . TYR A 1 189 ? 1.992 -1.155 4.273 1.00 88.50 189 TYR A O 1
ATOM 1589 N N . GLU A 1 190 ? 1.971 -1.921 6.377 1.00 82.88 190 GLU A N 1
ATOM 1590 C CA . GLU A 1 190 ? 2.528 -3.230 6.030 1.00 82.88 190 GLU A CA 1
ATOM 1591 C C . GLU A 1 190 ? 1.637 -4.009 5.057 1.00 82.88 190 GLU A C 1
ATOM 1593 O O . GLU A 1 190 ? 2.147 -4.650 4.134 1.00 82.88 190 GLU A O 1
ATOM 1598 N N . SER A 1 191 ? 0.316 -3.939 5.234 1.00 78.06 191 SER A N 1
ATOM 1599 C CA . SER A 1 191 ? -0.656 -4.631 4.378 1.00 78.06 191 SER A CA 1
ATOM 1600 C C . SER A 1 191 ? -0.638 -4.060 2.959 1.00 78.06 191 SER A C 1
ATOM 1602 O O . SER A 1 191 ? -0.446 -4.791 1.983 1.00 78.06 191 SER A O 1
ATOM 1604 N N . LEU A 1 192 ? -0.697 -2.732 2.838 1.00 83.06 192 LEU A N 1
ATOM 1605 C CA . LEU A 1 192 ? -0.589 -2.032 1.558 1.00 83.06 192 LEU A CA 1
ATOM 1606 C C . LEU A 1 192 ? 0.766 -2.275 0.877 1.00 83.06 192 LEU A C 1
ATOM 1608 O O . LEU A 1 192 ? 0.824 -2.518 -0.329 1.00 83.06 192 LEU A O 1
ATOM 1612 N N . MET A 1 193 ? 1.865 -2.286 1.637 1.00 81.62 193 MET A N 1
ATOM 1613 C CA . MET A 1 193 ? 3.198 -2.600 1.112 1.00 81.62 193 MET A CA 1
ATOM 1614 C C . MET A 1 193 ? 3.326 -4.050 0.654 1.00 81.62 193 MET A C 1
ATOM 1616 O O . MET A 1 193 ? 4.134 -4.336 -0.228 1.00 81.62 193 MET A O 1
ATOM 1620 N N . LYS A 1 194 ? 2.540 -4.982 1.193 1.00 72.56 194 LYS A N 1
ATOM 1621 C CA . LYS A 1 194 ? 2.460 -6.357 0.680 1.00 72.56 194 LYS A CA 1
ATOM 1622 C C . LYS A 1 194 ? 1.565 -6.455 -0.551 1.00 72.56 194 LYS A C 1
ATOM 1624 O O . LYS A 1 194 ? 1.765 -7.382 -1.331 1.00 72.56 194 LYS A O 1
ATOM 1629 N N . GLY A 1 195 ? 0.706 -5.463 -0.808 1.00 64.12 195 GLY A N 1
ATOM 1630 C CA . GLY A 1 195 ? -0.164 -5.370 -1.991 1.00 64.12 195 GLY A CA 1
ATOM 1631 C C . GLY A 1 195 ? -1.146 -6.530 -2.107 1.00 64.12 195 GLY A C 1
ATOM 1632 O O . GLY A 1 195 ? -1.614 -6.836 -3.199 1.00 64.12 195 GLY A O 1
ATOM 1633 N N . ILE A 1 196 ? -1.383 -7.196 -0.985 1.00 55.25 196 ILE A N 1
ATOM 1634 C CA . ILE A 1 196 ? -2.415 -8.196 -0.811 1.00 55.25 196 ILE A CA 1
ATOM 1635 C C . ILE A 1 196 ? -3.382 -7.532 0.159 1.00 55.25 196 ILE A C 1
ATOM 1637 O O . ILE A 1 196 ? -2.932 -7.026 1.190 1.00 55.25 196 ILE A O 1
ATOM 1641 N N . ASP A 1 197 ? -4.676 -7.563 -0.153 1.00 52.81 197 ASP A N 1
ATOM 1642 C CA . ASP A 1 197 ? -5.770 -7.285 0.786 1.00 52.81 197 ASP A CA 1
ATOM 1643 C C . ASP A 1 197 ? -5.787 -8.374 1.888 1.00 52.81 197 ASP A C 1
ATOM 1645 O O . ASP A 1 197 ? -6.801 -9.016 2.143 1.00 52.81 197 ASP A O 1
ATOM 1649 N N . GLN A 1 198 ? -4.626 -8.689 2.483 1.00 49.72 198 GLN A N 1
ATOM 1650 C CA . GLN A 1 198 ? -4.521 -9.620 3.592 1.00 49.72 198 GLN A CA 1
ATOM 1651 C C . GLN A 1 198 ? -5.377 -9.051 4.703 1.00 49.72 198 GLN A C 1
ATOM 1653 O O . GLN A 1 198 ? -5.138 -7.927 5.141 1.00 49.72 198 GLN A O 1
ATOM 1658 N N . ASP A 1 199 ? -6.371 -9.855 5.083 1.00 49.38 199 ASP A N 1
ATOM 1659 C CA . ASP A 1 199 ? -7.298 -9.662 6.184 1.00 49.38 199 ASP A CA 1
ATOM 1660 C C . ASP A 1 199 ? -6.734 -8.682 7.214 1.00 49.38 199 ASP A C 1
ATOM 1662 O O . ASP A 1 199 ? -5.938 -9.046 8.084 1.00 49.38 199 ASP A O 1
ATOM 1666 N N . ILE A 1 200 ? -7.221 -7.440 7.156 1.00 51.84 200 ILE A N 1
ATOM 1667 C CA . ILE A 1 200 ? -7.137 -6.491 8.273 1.00 51.84 200 ILE A CA 1
ATOM 1668 C C . ILE A 1 200 ? -7.614 -7.191 9.570 1.00 51.84 200 ILE A C 1
ATOM 1670 O O . ILE A 1 200 ? -7.158 -6.870 10.663 1.00 51.84 200 ILE A O 1
ATOM 1674 N N . ASN A 1 201 ? -8.448 -8.228 9.415 1.00 48.44 201 ASN A N 1
ATOM 1675 C CA . ASN A 1 201 ? -8.969 -9.141 10.427 1.00 48.44 201 ASN A CA 1
ATOM 1676 C C . ASN A 1 201 ? -7.922 -10.027 11.138 1.00 48.44 201 ASN A C 1
ATOM 1678 O O . ASN A 1 201 ? -8.242 -10.573 12.188 1.00 48.44 201 ASN A O 1
ATOM 1682 N N . ILE A 1 202 ? -6.695 -10.199 10.621 1.00 48.53 202 ILE A N 1
ATOM 1683 C CA . ILE A 1 202 ? -5.671 -11.061 11.257 1.00 48.53 202 ILE A CA 1
ATOM 1684 C C . ILE A 1 202 ? -4.894 -10.329 12.369 1.00 48.53 202 ILE A C 1
ATOM 1686 O O . ILE A 1 202 ? -4.293 -10.985 13.214 1.00 48.53 202 ILE A O 1
ATOM 1690 N N . PHE A 1 203 ? -4.907 -8.992 12.415 1.00 51.94 203 PHE A N 1
ATOM 1691 C CA . PHE A 1 203 ? -3.974 -8.233 13.268 1.00 51.94 203 PHE A CA 1
ATOM 1692 C C . PHE A 1 203 ? -4.626 -7.359 14.345 1.00 51.94 203 PHE A C 1
ATOM 1694 O O . PHE A 1 203 ? -3.923 -6.654 15.071 1.00 51.94 203 PHE A O 1
ATOM 1701 N N . VAL A 1 204 ? -5.950 -7.425 14.511 1.00 52.84 204 VAL A N 1
ATOM 1702 C CA . VAL A 1 204 ? -6.652 -6.745 15.612 1.00 52.84 204 VAL A CA 1
ATOM 1703 C C . VAL A 1 204 ? -6.715 -7.656 16.837 1.00 52.84 204 VAL A C 1
ATOM 1705 O O . VAL A 1 204 ? -7.781 -8.057 17.301 1.00 52.84 204 VAL A O 1
ATOM 1708 N N . ASP A 1 205 ? -5.545 -7.986 17.381 1.00 48.88 205 ASP A N 1
ATOM 1709 C CA . ASP A 1 205 ? -5.461 -8.702 18.651 1.00 48.88 205 ASP A CA 1
ATOM 1710 C C . ASP A 1 205 ? -5.767 -7.736 19.802 1.00 48.88 205 ASP A C 1
ATOM 1712 O O . ASP A 1 205 ? -4.915 -6.999 20.299 1.00 48.88 205 ASP A O 1
ATOM 1716 N N . SER A 1 206 ? -7.028 -7.769 20.233 1.00 51.69 206 SER A N 1
ATOM 1717 C CA . SER A 1 206 ? -7.598 -7.110 21.414 1.00 51.69 206 SER A CA 1
ATOM 1718 C C . SER A 1 206 ? -7.596 -5.571 21.410 1.00 51.69 206 SER A C 1
ATOM 1720 O O . SER A 1 206 ? -6.579 -4.887 21.528 1.00 51.69 206 SER A O 1
ATOM 1722 N N . GLN A 1 207 ? -8.795 -4.988 21.357 1.00 55.62 207 GLN A N 1
ATOM 1723 C CA . GLN A 1 207 ? -8.966 -3.562 21.623 1.00 55.62 207 GLN A CA 1
ATOM 1724 C C . GLN A 1 207 ? -8.692 -3.283 23.101 1.00 55.62 207 GLN A C 1
ATOM 1726 O O . GLN A 1 207 ? -9.312 -3.877 23.979 1.00 55.62 207 GLN A O 1
ATOM 1731 N N . SER A 1 208 ? -7.766 -2.368 23.386 1.00 52.97 208 SER A N 1
ATOM 1732 C CA . SER A 1 208 ? -7.393 -2.047 24.772 1.00 52.97 208 SER A CA 1
ATOM 1733 C C . SER A 1 208 ? -8.398 -1.128 25.472 1.00 52.97 208 SER A C 1
ATOM 1735 O O . SER A 1 208 ? -8.414 -1.055 26.697 1.00 52.97 208 SER A O 1
ATOM 1737 N N . ILE A 1 209 ? -9.243 -0.431 24.707 1.00 59.81 209 ILE A N 1
ATOM 1738 C CA . ILE A 1 209 ? -10.439 0.236 25.227 1.00 59.81 209 ILE A CA 1
ATOM 1739 C C . ILE A 1 209 ? -11.610 -0.682 24.904 1.00 59.81 209 ILE A C 1
ATOM 1741 O O . ILE A 1 209 ? -11.786 -1.067 23.752 1.00 59.81 209 ILE A O 1
ATOM 1745 N N . SER A 1 210 ? -12.434 -0.998 25.902 1.00 63.38 210 SER A N 1
ATOM 1746 C CA . SER A 1 210 ? -13.610 -1.868 25.746 1.00 63.38 210 SER A CA 1
ATOM 1747 C C . SER A 1 210 ? -14.651 -1.339 24.747 1.00 63.38 210 SER A C 1
ATOM 1749 O O . SER A 1 210 ? -15.555 -2.071 24.351 1.00 63.38 210 SER A O 1
ATOM 1751 N N . SER A 1 211 ? -14.539 -0.071 24.342 1.00 74.38 211 SER A N 1
ATOM 1752 C CA . SER A 1 211 ? -15.493 0.624 23.486 1.00 74.38 211 SER A CA 1
ATOM 1753 C C . SER A 1 211 ? -14.969 0.794 22.060 1.00 74.38 211 SER A C 1
ATOM 1755 O O . SER A 1 211 ? -14.127 1.654 21.779 1.00 74.38 211 SER A O 1
ATOM 1757 N N . LYS A 1 212 ? -15.563 0.031 21.138 1.00 81.81 212 LYS A N 1
ATOM 1758 C CA . LYS A 1 212 ? -15.303 0.104 19.693 1.00 81.81 212 LYS A CA 1
ATOM 1759 C C . LYS A 1 212 ? -15.632 1.478 19.086 1.00 81.81 212 LYS A C 1
ATOM 1761 O O . LYS A 1 212 ? -15.030 1.892 18.097 1.00 81.81 212 LYS A O 1
ATOM 1766 N N . PHE A 1 213 ? -16.549 2.226 19.706 1.00 86.00 213 PHE A N 1
ATOM 1767 C CA . PHE A 1 213 ? -17.058 3.510 19.204 1.00 86.00 213 PHE A CA 1
ATOM 1768 C C . PHE A 1 213 ? -15.981 4.594 19.073 1.00 86.00 213 PHE A C 1
ATOM 1770 O O . PHE A 1 213 ? -16.042 5.418 18.156 1.00 86.00 213 PHE A O 1
ATOM 1777 N N . VAL A 1 214 ? -14.987 4.584 19.966 1.00 88.88 214 VAL A N 1
ATOM 1778 C CA . VAL A 1 214 ? -13.896 5.570 19.971 1.00 88.88 214 VAL A CA 1
ATOM 1779 C C . VAL A 1 214 ? -12.991 5.358 18.752 1.00 88.88 214 VAL A C 1
ATOM 1781 O O . VAL A 1 214 ? -12.692 6.308 18.029 1.00 88.88 214 VAL A O 1
ATOM 1784 N N . TYR A 1 215 ? -12.644 4.101 18.461 1.00 89.44 215 TYR A N 1
ATOM 1785 C CA . TYR A 1 215 ? -11.880 3.730 17.269 1.00 89.44 215 TYR A CA 1
ATOM 1786 C C . TYR A 1 215 ? -12.669 3.979 15.983 1.00 89.44 215 TYR A C 1
ATOM 1788 O O . TYR A 1 215 ? -12.146 4.597 15.059 1.00 89.44 215 TYR A O 1
ATOM 1796 N N . ARG A 1 216 ? -13.951 3.593 15.944 1.00 90.94 216 ARG A N 1
ATOM 1797 C CA . ARG A 1 216 ? -14.829 3.872 14.800 1.00 90.94 216 ARG A CA 1
ATOM 1798 C C . ARG A 1 216 ? -14.878 5.360 14.470 1.00 90.94 216 ARG A C 1
ATOM 1800 O O . ARG A 1 216 ? -14.776 5.730 13.310 1.00 90.94 216 ARG A O 1
ATOM 1807 N N . THR A 1 217 ? -14.987 6.213 15.486 1.00 93.75 217 THR A N 1
ATOM 1808 C CA . THR A 1 217 ? -15.006 7.673 15.311 1.00 93.75 217 THR A CA 1
ATOM 1809 C C . THR A 1 217 ? -13.691 8.198 14.736 1.00 93.75 217 THR A C 1
ATOM 1811 O O . THR A 1 217 ? -13.709 8.984 13.791 1.00 93.75 217 THR A O 1
ATOM 1814 N N . ALA A 1 218 ? -12.561 7.732 15.271 1.00 93.31 218 ALA A N 1
ATOM 1815 C CA . ALA A 1 218 ? -11.228 8.078 14.786 1.00 93.31 218 ALA A CA 1
ATOM 1816 C C . ALA A 1 218 ? -11.026 7.700 13.308 1.00 93.31 218 ALA A C 1
ATOM 1818 O O . ALA A 1 218 ? -10.616 8.534 12.503 1.00 93.31 218 ALA A O 1
ATOM 1819 N N . PHE A 1 219 ? -11.358 6.466 12.925 1.00 92.88 219 PHE A N 1
ATOM 1820 C CA . PHE A 1 219 ? -11.190 6.009 11.543 1.00 92.88 219 PHE A CA 1
ATOM 1821 C C . PHE A 1 219 ? -12.212 6.614 10.581 1.00 92.88 219 PHE A C 1
ATOM 1823 O O . PHE A 1 219 ? -11.862 6.931 9.445 1.00 92.88 219 PHE A O 1
ATOM 1830 N N . GLN A 1 220 ? -13.441 6.865 11.037 1.00 94.38 220 GLN A N 1
ATOM 1831 C CA . GLN A 1 220 ? -14.448 7.570 10.246 1.00 94.38 220 GLN A CA 1
ATOM 1832 C C . GLN A 1 220 ? -13.975 8.985 9.883 1.00 94.38 220 GLN A C 1
ATOM 1834 O O . GLN A 1 220 ? -14.093 9.386 8.730 1.00 94.38 220 GLN A O 1
ATOM 1839 N N . TYR A 1 221 ? -13.351 9.703 10.825 1.00 94.50 221 TYR A N 1
ATOM 1840 C CA . TYR A 1 221 ? -12.757 11.013 10.548 1.00 94.50 221 TYR A CA 1
ATOM 1841 C C . TYR A 1 221 ? -11.716 10.957 9.425 1.00 94.50 221 TYR A C 1
ATOM 1843 O O . TYR A 1 221 ? -11.769 11.756 8.492 1.00 94.50 221 TYR A O 1
ATOM 1851 N N . ILE A 1 222 ? -10.792 9.993 9.487 1.00 92.12 222 ILE A N 1
ATOM 1852 C CA . ILE A 1 222 ? -9.746 9.833 8.469 1.00 92.12 222 ILE A CA 1
ATOM 1853 C C . ILE A 1 222 ? -10.382 9.534 7.101 1.00 92.12 222 ILE A C 1
ATOM 1855 O O . ILE A 1 222 ? -10.028 10.173 6.110 1.00 92.12 222 ILE A O 1
ATOM 1859 N N . LYS A 1 223 ? -11.366 8.624 7.046 1.00 91.88 223 LYS A N 1
ATOM 1860 C CA . LYS A 1 223 ? -12.105 8.273 5.817 1.00 91.88 223 LYS A CA 1
ATOM 1861 C C . LYS A 1 223 ? -12.758 9.491 5.158 1.00 91.88 223 LYS A C 1
ATOM 1863 O O . LYS A 1 223 ? -12.725 9.636 3.931 1.00 91.88 223 LYS A O 1
ATOM 1868 N N . ASP A 1 224 ? -13.330 10.368 5.976 1.00 91.44 224 ASP A N 1
ATOM 1869 C CA . ASP A 1 224 ? -14.049 11.552 5.512 1.00 91.44 224 ASP A CA 1
ATOM 1870 C C . ASP A 1 224 ? -13.087 12.663 5.063 1.00 91.44 224 ASP A C 1
ATOM 1872 O O . ASP A 1 224 ? -13.380 13.374 4.103 1.00 91.44 224 ASP A O 1
ATOM 1876 N N . LYS A 1 225 ? -11.913 12.782 5.699 1.00 89.69 225 LYS A N 1
ATOM 1877 C CA . LYS A 1 225 ? -10.933 13.858 5.456 1.00 89.69 225 LYS A CA 1
ATOM 1878 C C . LYS A 1 225 ? -9.833 13.550 4.447 1.00 89.69 225 LYS A C 1
ATOM 1880 O O . LYS A 1 225 ? -9.107 14.454 4.044 1.00 89.69 225 LYS A O 1
ATOM 1885 N N . VAL A 1 226 ? -9.721 12.310 3.985 1.00 84.56 226 VAL A N 1
ATOM 1886 C CA . VAL A 1 226 ? -8.689 11.910 3.014 1.00 84.56 226 VAL A CA 1
ATOM 1887 C C . VAL A 1 226 ? -8.811 12.610 1.646 1.00 84.56 226 VAL A C 1
ATOM 1889 O O . VAL A 1 226 ? -7.838 12.664 0.903 1.00 84.56 226 VAL A O 1
ATOM 1892 N N . GLN A 1 227 ? -9.980 13.165 1.302 1.00 73.56 227 GLN A N 1
ATOM 1893 C CA . GLN A 1 227 ? -10.200 13.869 0.029 1.00 73.56 227 GLN A CA 1
ATOM 1894 C C . GLN A 1 227 ? -9.456 15.207 -0.082 1.00 73.56 227 GLN A C 1
ATOM 1896 O O . GLN A 1 227 ? -9.210 15.663 -1.195 1.00 73.56 227 GLN A O 1
ATOM 1901 N N . ASP 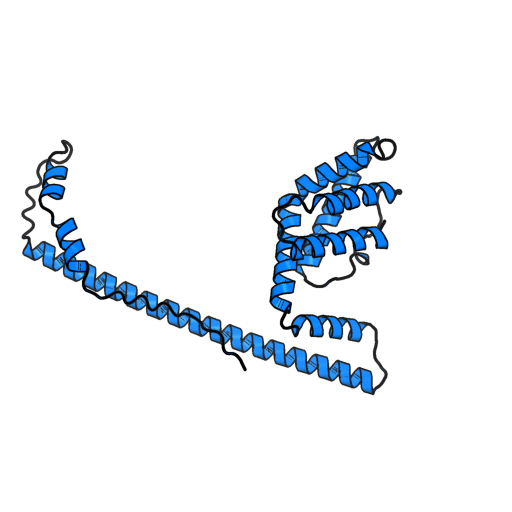A 1 228 ? -9.069 15.813 1.040 1.00 63.94 228 ASP A N 1
ATOM 1902 C CA . ASP A 1 228 ? -8.452 17.146 1.075 1.00 63.94 228 ASP A CA 1
ATOM 1903 C C . ASP A 1 228 ? -6.921 17.101 0.852 1.00 63.94 228 ASP A C 1
ATOM 1905 O O . ASP A 1 228 ? -6.198 18.024 1.229 1.00 63.94 228 ASP A O 1
ATOM 1909 N N . GLN A 1 229 ? -6.395 16.004 0.297 1.00 66.12 229 GLN A N 1
ATOM 1910 C CA . GLN A 1 229 ? -4.972 15.642 0.350 1.00 66.12 229 GLN A CA 1
ATOM 1911 C C . GLN A 1 229 ? -4.345 15.436 -1.040 1.00 66.12 229 GLN A C 1
ATOM 1913 O O . GLN A 1 229 ? -5.010 15.469 -2.071 1.00 66.12 229 GLN A O 1
ATOM 1918 N N . THR A 1 230 ? -3.028 15.215 -1.062 1.00 80.75 230 THR A N 1
ATOM 1919 C CA . THR A 1 230 ? -2.180 15.059 -2.262 1.00 80.75 230 THR A CA 1
ATOM 1920 C C . THR A 1 230 ? -2.390 13.760 -3.050 1.00 80.75 230 THR A C 1
ATOM 1922 O O . THR A 1 230 ? -1.764 13.580 -4.097 1.00 80.75 230 THR A O 1
ATOM 1925 N N . LEU A 1 231 ? -3.248 12.858 -2.567 1.00 86.56 231 LEU A N 1
ATOM 1926 C CA . LEU A 1 231 ? -3.583 11.601 -3.233 1.00 86.56 231 LEU A CA 1
ATOM 1927 C C . LEU A 1 231 ? -4.456 11.836 -4.474 1.00 86.56 231 LEU A C 1
ATOM 1929 O O . LEU A 1 231 ? -5.311 12.721 -4.501 1.00 86.56 231 LEU A O 1
ATOM 1933 N N . ASN A 1 232 ? -4.280 11.006 -5.502 1.00 89.81 232 ASN A N 1
ATOM 1934 C CA . ASN A 1 232 ? -5.201 10.985 -6.640 1.00 89.81 232 ASN A CA 1
ATOM 1935 C C . ASN A 1 232 ? -6.486 10.190 -6.327 1.00 89.81 232 ASN A C 1
ATOM 1937 O O . ASN A 1 232 ? -6.588 9.527 -5.299 1.00 89.81 232 ASN A O 1
ATOM 1941 N N . ILE A 1 233 ? -7.470 10.236 -7.231 1.00 89.38 233 ILE A N 1
ATOM 1942 C CA . ILE A 1 233 ? -8.792 9.611 -7.030 1.00 89.38 233 ILE A CA 1
ATOM 1943 C C . ILE A 1 233 ? -8.683 8.098 -6.773 1.00 89.38 233 ILE A C 1
ATOM 1945 O O . ILE A 1 233 ? -9.274 7.610 -5.815 1.00 89.38 233 ILE A O 1
ATOM 1949 N N . ASP A 1 234 ? -7.880 7.372 -7.563 1.00 86.44 234 ASP A N 1
ATOM 1950 C CA . ASP A 1 234 ? -7.707 5.918 -7.407 1.00 86.44 234 ASP A CA 1
ATOM 1951 C C . ASP A 1 234 ? -7.081 5.576 -6.031 1.00 86.44 234 ASP A C 1
ATOM 1953 O O . ASP A 1 234 ? -7.428 4.574 -5.403 1.00 86.44 234 ASP A O 1
ATOM 1957 N N . GLU A 1 235 ? -6.156 6.412 -5.548 1.00 89.75 235 GLU A N 1
ATOM 1958 C CA . GLU A 1 235 ? -5.496 6.273 -4.240 1.00 89.75 235 GLU A CA 1
ATOM 1959 C C . GLU A 1 235 ? -6.439 6.602 -3.074 1.00 89.75 235 GLU A C 1
ATOM 1961 O O . GLU A 1 235 ? -6.467 5.878 -2.075 1.00 89.75 235 GLU A O 1
ATOM 1966 N N . VAL A 1 236 ? -7.244 7.658 -3.214 1.00 90.44 236 VAL A N 1
ATOM 1967 C CA . VAL A 1 236 ? -8.288 8.040 -2.254 1.00 90.44 236 VAL A CA 1
ATOM 1968 C C . VAL A 1 236 ? -9.325 6.929 -2.115 1.00 90.44 236 VAL A C 1
ATOM 1970 O O . VAL A 1 236 ? -9.665 6.546 -0.994 1.00 90.44 236 VAL A O 1
ATOM 1973 N N . ASP A 1 237 ? -9.801 6.380 -3.231 1.00 88.38 237 ASP A N 1
ATOM 1974 C CA . ASP A 1 237 ? -10.812 5.322 -3.233 1.00 88.38 237 ASP A CA 1
ATOM 1975 C C . ASP A 1 237 ? -10.285 4.033 -2.592 1.00 88.38 237 ASP A C 1
ATOM 1977 O O . ASP A 1 237 ? -11.000 3.390 -1.817 1.00 88.38 237 ASP A O 1
ATOM 1981 N N . LEU A 1 238 ? -9.020 3.676 -2.851 1.00 87.06 238 LEU A N 1
ATOM 1982 C CA . LEU A 1 238 ? -8.370 2.546 -2.187 1.00 87.06 238 LEU A CA 1
ATOM 1983 C C . LEU A 1 238 ? -8.309 2.754 -0.671 1.00 87.06 238 LEU A C 1
ATOM 1985 O O . LEU A 1 238 ? -8.730 1.879 0.089 1.00 87.06 238 LEU A O 1
ATOM 1989 N N . LEU A 1 239 ? -7.809 3.910 -0.226 1.00 88.88 239 LEU A N 1
ATOM 1990 C CA . LEU A 1 239 ? -7.667 4.199 1.197 1.00 88.88 239 LEU A CA 1
ATOM 1991 C C . LEU A 1 239 ? -9.029 4.205 1.906 1.00 88.88 239 LEU A C 1
ATOM 1993 O O . LEU A 1 239 ? -9.171 3.620 2.978 1.00 88.88 239 LEU A O 1
ATOM 1997 N N . ARG A 1 240 ? -10.058 4.786 1.280 1.00 89.81 240 ARG A N 1
ATOM 1998 C CA . ARG A 1 240 ? -11.426 4.767 1.812 1.00 89.81 240 ARG A CA 1
ATOM 1999 C C . ARG A 1 240 ? -11.969 3.362 1.970 1.00 89.81 240 ARG A C 1
ATOM 2001 O O . ARG A 1 240 ? -12.475 3.047 3.040 1.00 89.81 240 ARG A O 1
ATOM 2008 N N . ARG A 1 241 ? -11.838 2.517 0.946 1.00 87.00 241 ARG A N 1
ATOM 2009 C CA . ARG A 1 241 ? -12.285 1.119 1.007 1.00 87.00 241 ARG A CA 1
ATOM 2010 C C . ARG A 1 241 ? -11.602 0.343 2.129 1.00 87.00 241 ARG A C 1
ATOM 2012 O O . ARG A 1 241 ? -12.256 -0.424 2.823 1.00 87.00 241 ARG A O 1
ATOM 2019 N N . ILE A 1 242 ? -10.300 0.543 2.304 1.00 85.19 242 ILE A N 1
ATOM 2020 C CA . ILE A 1 242 ? -9.513 -0.124 3.345 1.00 85.19 242 ILE A CA 1
ATOM 2021 C C . ILE A 1 242 ? -9.942 0.336 4.740 1.00 85.19 242 ILE A C 1
ATOM 2023 O O . ILE A 1 242 ? -10.126 -0.491 5.631 1.00 85.19 242 ILE A O 1
ATOM 2027 N N . ILE A 1 243 ? -10.144 1.642 4.931 1.00 88.25 243 ILE A N 1
ATOM 2028 C CA . ILE A 1 243 ? -10.623 2.183 6.207 1.00 88.25 243 ILE A CA 1
ATOM 2029 C C . ILE A 1 243 ? -12.067 1.741 6.482 1.00 88.25 243 ILE A C 1
ATOM 2031 O O . ILE A 1 243 ? -12.378 1.392 7.616 1.00 88.25 243 ILE A O 1
ATOM 2035 N N . GLU A 1 244 ? -12.938 1.714 5.471 1.00 87.00 244 GLU A N 1
ATOM 2036 C CA . GLU A 1 244 ? -14.301 1.182 5.596 1.00 87.00 244 GLU A CA 1
ATOM 2037 C C . GLU A 1 244 ? -14.270 -0.276 6.051 1.00 87.00 244 GLU A C 1
ATOM 2039 O O . GLU A 1 244 ? -14.902 -0.625 7.041 1.00 87.00 244 GLU A O 1
ATOM 2044 N N . HIS A 1 245 ? -13.452 -1.105 5.399 1.00 81.69 245 HIS A N 1
ATOM 2045 C CA . HIS A 1 245 ? -13.301 -2.504 5.773 1.00 81.69 245 HIS A CA 1
ATOM 2046 C C . HIS A 1 245 ? -12.790 -2.659 7.214 1.00 81.69 245 HIS A C 1
ATOM 2048 O O . HIS A 1 245 ? -13.295 -3.499 7.960 1.00 81.69 245 HIS A O 1
ATOM 2054 N N . LEU A 1 246 ? -11.829 -1.827 7.634 1.00 81.88 246 LEU A N 1
ATOM 2055 C CA . LEU A 1 246 ? -11.357 -1.785 9.019 1.00 81.88 246 LEU A CA 1
ATOM 2056 C C . LEU A 1 246 ? -12.501 -1.439 9.985 1.00 81.88 246 LEU A C 1
ATOM 2058 O O . LEU A 1 246 ? -12.643 -2.110 11.005 1.00 81.88 246 LEU A O 1
ATOM 2062 N N . ILE A 1 247 ? -13.323 -0.436 9.663 1.00 85.31 247 ILE A N 1
ATOM 2063 C CA . ILE A 1 247 ? -14.480 -0.035 10.472 1.00 85.31 247 ILE A CA 1
ATOM 2064 C C . ILE A 1 247 ? -15.494 -1.176 10.573 1.00 85.31 247 ILE A C 1
ATOM 2066 O O . ILE A 1 247 ? -15.808 -1.596 11.679 1.00 85.31 247 ILE A O 1
ATOM 2070 N N . GLU A 1 248 ? -15.964 -1.707 9.448 1.00 82.62 248 GLU A N 1
ATOM 2071 C CA . GLU A 1 248 ? -17.050 -2.692 9.403 1.00 82.62 248 GLU A CA 1
ATOM 2072 C C . GLU A 1 248 ? -16.699 -4.016 10.088 1.00 82.62 248 GLU A C 1
ATOM 2074 O O . GLU A 1 248 ? -17.562 -4.635 10.710 1.00 82.62 248 GLU A O 1
ATOM 2079 N N . ASN A 1 249 ? -15.440 -4.452 9.995 1.00 72.88 249 ASN A N 1
ATOM 2080 C CA . ASN A 1 249 ? -15.044 -5.778 10.469 1.00 72.88 249 ASN A CA 1
ATOM 2081 C C . ASN A 1 249 ? -14.419 -5.764 11.868 1.00 72.88 249 ASN A C 1
ATOM 2083 O O . ASN A 1 249 ? -14.423 -6.790 12.547 1.00 72.88 249 ASN A O 1
ATOM 2087 N N . ASN A 1 250 ? -13.916 -4.616 12.338 1.00 69.31 250 ASN A N 1
ATOM 2088 C CA . ASN A 1 250 ? -13.218 -4.542 13.624 1.00 69.31 250 ASN A CA 1
ATOM 2089 C C . ASN A 1 250 ? -13.948 -3.683 14.667 1.00 69.31 250 ASN A C 1
ATOM 2091 O O . ASN A 1 250 ? -13.810 -3.972 15.865 1.00 69.31 250 ASN A O 1
ATOM 2095 N N . PHE A 1 251 ? -14.771 -2.702 14.262 1.00 72.25 251 PHE A N 1
ATOM 2096 C CA . PHE A 1 251 ? -15.386 -1.718 15.167 1.00 72.25 251 PHE A CA 1
ATOM 2097 C C . PHE A 1 251 ? -16.922 -1.657 15.132 1.00 72.25 251 PHE A C 1
ATOM 2099 O O . PHE A 1 251 ? -17.519 -2.095 16.141 1.00 72.25 251 PHE A O 1
#

Radius of gyration: 32.1 Å; chains: 1; bounding box: 71×78×67 Å

pLDDT: mean 73.49, std 18.65, range [29.44, 95.38]

Secondary structure (DSSP, 8-state):
--------------TTSHHHHHHHHT-HHHHHHHTTSTT---------HHHHHHHHHHHHHHHHHHHHHHHHHHHHHHHHHHHHHHHHHHHHHHHHHHHHHHHHHHHHTT---HHHHHHHHHHHHHH-TTHHHHHHHHHHHHHHHHHTHHHHHHHHHHHHHHH-TTTS-SHHHHHHHHHHHHHHHHHHHHHHHHTS---GGGS----SSS-HHHHHHHHHHHHHHGGGSS--HHHHHHHHHHHHHHHHHH-

Foldseek 3Di:
DDDDDDDDPPPPPPPPCVVVVVCVVPVVVVVVVVVPDPVDDPPPPPPPVVNVVVVVVVVVVVVVVVVVVVVVVVVVVVVVVVVVVVVVVVVVVVVLVVLVVVLVVCVVVVNDDPVNVLVVVVSCLVPDPCNVVLLVLLQVLLVVLVVCVVVLLVVLLVQLCVVCVVQVVDPVSSVLSSVVSSVLSVVSNVCSNVSDPPPPPVPCPDDPRPDLVSVLRSLVVCLVPVVVDPRDPVSNVVSNVSSVSCNVNPD

Sequence (251 aa):
MSRHNNAKRDINYTGRDWKKSLNFVLNIKVLNSLAKLPLFKPIKVFFDKDILIKELKIALLEKDSEINRLKKDYSTKTDNLRYEYEKKQNELNAVIISLQTIIKQAHEQGTLNPAYLKIQEALNMLTSPNYHKSRKIHTNVALFLRENEDFWVKEAIREAQLKHSNLLNSESVKYIFSTNLHRYFNYLYESLMKGIDQDINIFVDSQSISSKFVYRTAFQYIKDKVQDQTLNIDEVDLLRRIIEHLIENNF